Protein 6ORC (pdb70)

Radius of gyration: 19.04 Å; Cα contacts (8 Å, |Δi|>4): 465; chains: 2; bounding box: 44×42×53 Å

Sequence (259 aa):
LRDLDLKSNADSGDVSAQFELSRRYLNGDGLEQNDDEAIRWLRAAEGGLPRAQAGLGWYAAGRGVNKDETLSFSWYERAAVAGFPVAQYLGRYYEKGIGVAKDRVLAKEWYEKAAAQGNEKAKKRLQDWDVLRDLDLKSNADSGDVSAQFELSRRYLNGDGLEQNDDEAIRWLRAAEGGLPRAQAGLGWYAAGRGVNKDETLSFSWYERAAVAGFPVAQYLGRYYEKGIGVAKDRVLAKEWYEKAAAQGNEKAKKRLQD

Solvent-accessible surface area: 14167 Å² total

Secondary structure (DSSP, 8-state):
-TT--HHHHHHHT-HHHHHHHHHHHHHTSSS---HHHHHHHH--TTTT-HHHHHHHH---S-SSS---HHHHHHHHHHHHHHT-HHHH--HHHHHHTSSS---SHHHHHHHHHHHHTT-HHHHHHHH--/-HHHH--HHHHHHHT-HHHHHHHHHHHHH-SSS---HHHHHHHH--TTTT-HHHHHHHH---S-SSS---HHHHHHHHHHHHHHT-HHHH--HHHHHHTSSS---HHHHHHHHHHHHHTT-HHHHHHH--

B-factor: mean 58.36, std 26.8, range [10.45, 145.86]

Foldseek 3Di:
DVVVCLVVCLVVLNLVSLQVVLVCCCVVPVHRNDNVSSVVSLVSLVSQNLVSLQVVLVCCVCPPHGNDQQSSLVSLVSSLVVQPLVSLCNLVCQCVVGNHRHDDVVSLVSLVSSVVVPDPVSVVVNVVD/DLVVVVVLVVCLVVQPLVSLQVVLVCLCVVPSHDNDNVSNVVSLVSLVSQDLVSLQVVLVCCVQPPHGNDQQSSLVSLVSSVVVQDLVSLCNLVCLPVVGNHGHDNPVSLVSLVSSVVVPDPVSVVVVVD

Organism: NCBI:txid556269

Structure (mmCIF, N/CA/C/O backbone):
data_6ORC
#
_entry.id   6ORC
#
_cell.length_a   73.301
_cell.length_b   75.479
_cell.length_c   78.344
_cell.angle_alpha   90.000
_cell.angle_beta   90.000
_cell.angle_gamma   90.000
#
_symmetry.space_group_name_H-M   'P 21 21 21'
#
loop_
_entity.id
_entity.type
_entity.pdbx_description
1 po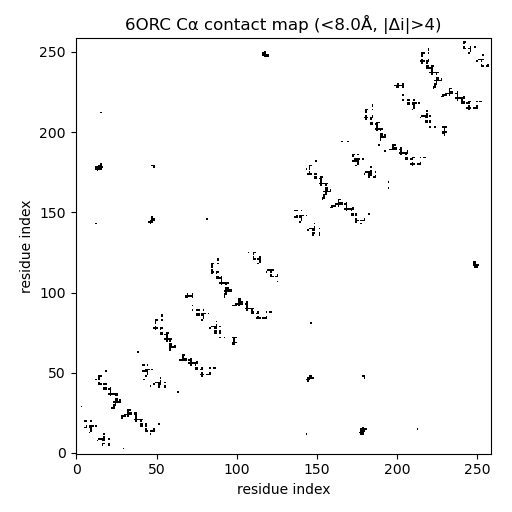lymer 'Sel1 repeat protein'
2 water water
#
loop_
_atom_site.group_PDB
_atom_site.id
_atom_site.type_symbol
_atom_site.label_atom_id
_ato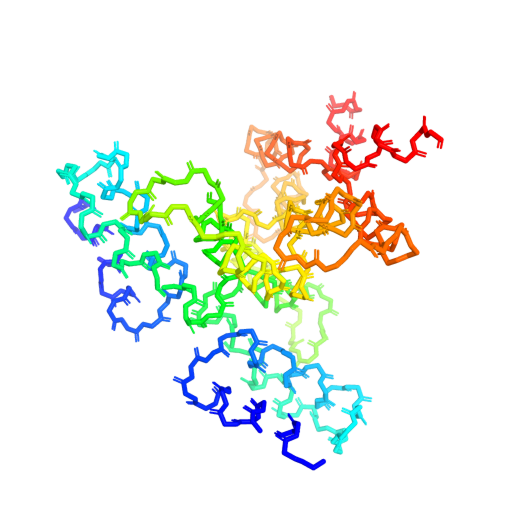m_site.label_alt_id
_atom_site.label_comp_id
_atom_site.label_asym_id
_atom_site.label_entity_id
_atom_site.label_seq_id
_atom_site.pdbx_PDB_ins_code
_atom_site.Cartn_x
_atom_site.Cartn_y
_atom_site.Cartn_z
_atom_site.occupancy
_atom_site.B_iso_or_equiv
_atom_site.auth_seq_id
_atom_site.auth_comp_id
_atom_site.auth_asym_id
_atom_site.auth_atom_id
_atom_site.pdbx_PDB_model_num
ATOM 1 N N . LEU A 1 3 ? 19.147 28.428 83.031 1.00 62.62 3 LEU A N 1
ATOM 2 C CA . LEU A 1 3 ? 19.769 27.221 83.562 1.00 75.36 3 LEU A CA 1
ATOM 3 C C . LEU A 1 3 ? 19.212 25.972 82.882 1.00 78.72 3 LEU A C 1
ATOM 4 O O . LEU A 1 3 ? 19.240 25.861 81.657 1.00 59.55 3 LEU A O 1
ATOM 9 N N . ARG A 1 4 ? 18.706 25.034 83.684 1.00 92.14 4 ARG A N 1
ATOM 10 C CA . ARG A 1 4 ? 18.137 23.795 83.166 1.00 76.36 4 ARG A CA 1
ATOM 11 C C . ARG A 1 4 ? 16.807 24.000 82.453 1.00 80.17 4 ARG A C 1
ATOM 12 O O . ARG A 1 4 ? 16.254 23.025 81.931 1.00 77.72 4 ARG A O 1
ATOM 14 N N . ASP A 1 5 ? 16.278 25.226 82.425 1.00 83.45 5 ASP A N 1
ATOM 15 C CA . ASP A 1 5 ? 15.052 25.489 81.677 1.00 78.36 5 ASP A CA 1
ATOM 16 C C . ASP A 1 5 ? 15.256 25.229 80.190 1.00 70.48 5 ASP A C 1
ATOM 17 O O . ASP A 1 5 ? 14.420 24.596 79.536 1.00 59.38 5 ASP A O 1
ATOM 22 N N . LEU A 1 6 ? 16.371 25.713 79.639 1.00 68.27 6 LEU A N 1
ATOM 23 C CA . LEU A 1 6 ? 16.681 25.467 78.236 1.00 42.26 6 LEU A CA 1
ATOM 24 C C . LEU A 1 6 ? 17.265 24.079 78.014 1.00 44.14 6 LEU A C 1
ATOM 25 O O . LEU A 1 6 ? 17.154 23.534 76.910 1.00 46.18 6 LEU A O 1
ATOM 38 N N . ASP A 1 8 ? 16.349 21.254 79.700 1.00 80.37 8 ASP A N 1
ATOM 39 C CA . ASP A 1 8 ? 15.223 20.326 79.663 1.00 74.52 8 ASP A CA 1
ATOM 40 C C . ASP A 1 8 ? 14.416 20.490 78.382 1.00 55.36 8 ASP A C 1
ATOM 41 O O . ASP A 1 8 ? 13.909 19.506 77.831 1.00 63.08 8 ASP A O 1
ATOM 46 N N . LEU A 1 9 ? 14.285 21.725 77.893 1.00 42.50 9 LEU A N 1
ATOM 47 C CA . LEU A 1 9 ? 13.590 21.952 76.630 1.00 35.46 9 LEU A CA 1
ATOM 48 C C . LEU A 1 9 ? 14.332 21.295 75.474 1.00 49.54 9 LEU A C 1
ATOM 49 O O . LEU A 1 9 ? 13.726 20.628 74.627 1.00 55.14 9 LEU A O 1
ATOM 54 N N . LYS A 1 10 ? 15.655 21.475 75.423 1.00 40.00 10 LYS A N 1
ATOM 55 C CA . LYS A 1 10 ? 16.449 20.848 74.373 1.00 22.09 10 LYS A CA 1
ATOM 56 C C . LYS A 1 10 ? 16.469 19.332 74.522 1.00 23.43 10 LYS A C 1
ATOM 57 O O . LYS A 1 10 ? 16.478 18.612 73.516 1.00 20.94 10 LYS A O 1
ATOM 63 N N . SER A 1 11 ? 16.465 18.830 75.760 1.00 33.05 11 SER A N 1
ATOM 64 C CA . SER A 1 11 ? 16.458 17.387 75.973 1.00 27.98 11 SER A CA 1
ATOM 65 C C . SER A 1 11 ? 15.114 16.776 75.599 1.00 36.94 11 SER A C 1
ATOM 66 O O . SER A 1 11 ? 15.059 15.663 75.063 1.00 47.89 11 SER A O 1
ATOM 69 N N . ASN A 1 12 ? 14.017 17.485 75.878 1.00 31.13 12 ASN A N 1
ATOM 70 C CA . ASN A 1 12 ? 12.700 16.975 75.512 1.00 23.88 12 ASN A CA 1
ATOM 71 C C . ASN A 1 12 ? 12.507 16.977 74.001 1.00 24.75 12 ASN A C 1
ATOM 72 O O . ASN A 1 12 ? 11.888 16.060 73.449 1.00 20.96 12 ASN A O 1
ATOM 77 N N . ALA A 1 13 ? 13.033 17.995 73.316 1.00 22.99 13 ALA A N 1
ATOM 78 C CA . ALA A 1 13 ? 12.917 18.044 71.863 1.00 22.99 13 ALA A CA 1
ATOM 79 C C . ALA A 1 13 ? 13.672 16.893 71.211 1.00 36.80 13 ALA A C 1
ATOM 80 O O . ALA A 1 13 ? 13.224 16.339 70.200 1.00 27.16 1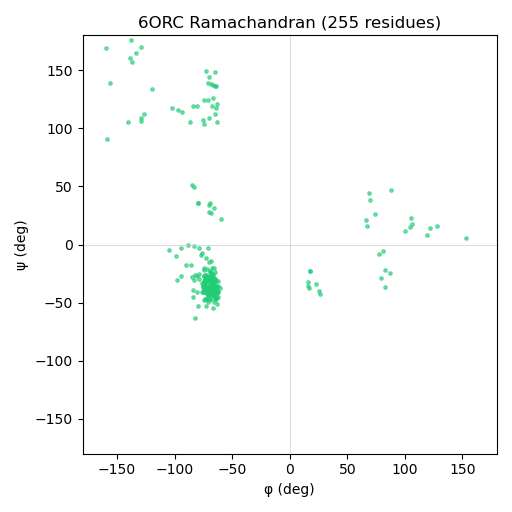3 ALA A O 1
ATOM 82 N N . ASP A 1 14 ? 14.821 16.515 71.779 1.00 36.78 14 ASP A N 1
ATOM 83 C CA . ASP A 1 14 ? 15.579 15.392 71.239 1.00 24.38 14 ASP A CA 1
ATOM 84 C C . ASP A 1 14 ? 14.873 14.065 71.482 1.00 30.73 14 ASP A C 1
ATOM 85 O O . ASP A 1 14 ? 15.006 13.137 70.676 1.00 32.37 14 ASP A O 1
ATOM 90 N N . SER A 1 15 ? 14.121 13.953 72.580 1.00 21.99 15 SER A N 1
ATOM 91 C CA . SER A 1 15 ? 13.426 12.708 72.882 1.00 29.92 15 SER A CA 1
ATOM 92 C C . SER A 1 15 ? 12.206 12.492 71.996 1.00 32.25 15 SER A C 1
ATOM 93 O O . SER A 1 15 ? 11.746 11.353 71.867 1.00 38.44 15 SER A O 1
ATOM 96 N N . GLY A 1 16 ? 11.674 13.550 71.386 1.00 21.06 16 GLY A N 1
ATOM 97 C CA . GLY A 1 16 ? 10.545 13.406 70.488 1.00 32.11 16 GLY A CA 1
ATOM 98 C C . GLY A 1 16 ? 9.326 14.216 70.882 1.00 39.49 16 GLY A C 1
ATOM 99 O O . GLY A 1 16 ? 8.227 13.981 70.371 1.00 39.40 16 GLY A O 1
ATOM 100 N N . ASP A 1 17 ? 9.505 15.171 71.792 1.00 36.62 17 ASP A N 1
ATOM 101 C CA . ASP A 1 17 ? 8.416 16.044 72.219 1.00 19.36 17 ASP A CA 1
ATOM 102 C C . ASP A 1 17 ? 8.162 17.071 71.121 1.00 21.19 17 ASP A C 1
ATOM 103 O O . ASP A 1 17 ? 8.960 17.994 70.930 1.00 34.92 17 ASP A O 1
ATOM 108 N N . VAL A 1 18 ? 7.048 16.916 70.402 1.00 24.15 18 VAL A N 1
ATOM 109 C CA . VAL A 1 18 ? 6.756 17.819 69.292 1.00 28.05 18 VAL A CA 1
ATOM 110 C C . VAL A 1 18 ? 6.468 19.229 69.792 1.00 27.93 18 VAL A C 1
ATOM 111 O O . VAL A 1 18 ? 6.707 20.209 69.075 1.00 26.45 18 VAL A O 1
ATOM 115 N N . SER A 1 19 ? 5.956 19.365 71.018 1.00 20.79 19 SER A N 1
ATOM 116 C CA . SER A 1 19 ? 5.747 20.696 71.579 1.00 14.27 19 SER A CA 1
ATOM 117 C C . SER A 1 19 ? 7.074 21.358 71.925 1.00 22.29 19 SER A C 1
ATOM 118 O O . SER A 1 19 ? 7.241 22.568 71.731 1.00 22.30 19 SER A O 1
ATOM 121 N N . ALA A 1 20 ? 8.031 20.580 72.437 1.00 29.71 20 ALA A N 1
ATOM 122 C CA . ALA A 1 20 ? 9.351 21.128 72.728 1.00 19.23 20 ALA A CA 1
ATOM 123 C C . ALA A 1 20 ? 10.095 21.479 71.447 1.00 22.64 20 ALA A C 1
ATOM 124 O O . ALA A 1 20 ? 10.829 22.473 71.402 1.00 21.93 20 ALA A O 1
ATOM 126 N N . GLN A 1 21 ? 9.918 20.676 70.394 1.00 26.14 21 GLN A N 1
ATOM 127 C CA . GLN A 1 21 ? 10.564 20.972 69.119 1.00 16.08 21 GLN A CA 1
ATOM 128 C C . GLN A 1 21 ? 10.038 22.272 68.523 1.00 15.60 21 GLN A C 1
ATOM 129 O O . GLN A 1 21 ? 10.804 23.054 67.948 1.00 26.38 21 GLN A O 1
ATOM 135 N N . PHE A 1 22 ? 8.733 22.520 68.652 1.00 25.98 22 PHE A N 1
ATOM 136 C CA . PHE A 1 22 ? 8.161 23.752 68.119 1.00 27.39 22 PHE A CA 1
ATOM 137 C C . PHE A 1 22 ? 8.595 24.961 68.938 1.00 26.57 22 PHE A C 1
ATOM 138 O O . PHE A 1 22 ? 8.956 26.002 68.375 1.00 32.83 22 PHE A O 1
ATOM 146 N N . GLU A 1 23 ? 8.561 24.845 70.268 1.00 26.73 23 GLU A N 1
ATOM 147 C CA . GLU A 1 23 ? 9.027 25.936 71.117 1.00 25.84 23 GLU A CA 1
ATOM 148 C C . GLU A 1 23 ? 10.505 26.216 70.885 1.00 38.77 23 GLU A C 1
ATOM 149 O O . GLU A 1 23 ? 10.927 27.378 70.842 1.00 49.72 23 GLU A O 1
ATOM 155 N N . LEU A 1 24 ? 11.309 25.161 70.730 1.00 37.76 24 LEU A N 1
ATOM 156 C CA . LEU A 1 24 ? 12.721 25.350 70.418 1.00 24.71 24 LEU A CA 1
ATOM 157 C C . LEU A 1 24 ? 12.907 25.963 69.037 1.00 22.31 24 LEU A C 1
ATOM 158 O O . LEU A 1 24 ? 13.859 26.720 68.818 1.00 26.33 24 LEU A O 1
ATOM 163 N N . SER A 1 25 ? 12.009 25.654 68.097 1.00 31.05 25 SER A N 1
ATOM 164 C CA . SER A 1 25 ? 12.070 26.279 66.780 1.00 31.34 25 SER A CA 1
ATOM 165 C C . SER A 1 25 ? 11.792 27.774 66.867 1.00 41.75 25 SER A C 1
ATOM 166 O O . SER A 1 25 ? 12.418 28.571 66.158 1.00 40.55 25 SER A O 1
ATOM 169 N N . ARG A 1 26 ? 10.855 28.173 67.731 1.00 42.33 26 ARG A N 1
ATOM 170 C CA . ARG A 1 26 ? 10.540 29.589 67.882 1.00 35.04 26 ARG A CA 1
ATOM 171 C C . ARG A 1 26 ? 11.698 30.349 68.517 1.00 45.57 26 ARG A C 1
ATOM 172 O O . ARG A 1 26 ? 11.961 31.503 68.160 1.00 51.06 26 ARG A O 1
ATOM 180 N N . ARG A 1 27 ? 12.402 29.717 69.459 1.00 36.52 27 ARG A N 1
ATOM 181 C CA . ARG A 1 27 ? 13.519 30.387 70.117 1.00 21.46 27 ARG A CA 1
ATOM 182 C C . ARG A 1 27 ? 14.681 30.604 69.156 1.00 37.52 27 ARG A C 1
ATOM 183 O O . ARG A 1 27 ? 15.337 31.652 69.196 1.00 57.44 27 ARG A O 1
ATOM 191 N N . TYR A 1 28 ? 14.955 29.627 68.288 1.00 37.72 28 TYR A N 1
ATOM 192 C CA . TYR A 1 28 ? 15.994 29.812 67.280 1.00 36.12 28 TYR A CA 1
ATOM 193 C C . TYR A 1 28 ? 15.616 30.897 66.281 1.00 45.74 28 TYR A C 1
ATOM 194 O O . TYR A 1 28 ? 16.489 31.629 65.801 1.00 54.88 28 TYR A O 1
ATOM 203 N N . LEU A 1 29 ? 14.326 31.024 65.964 1.00 43.14 29 LEU A N 1
ATOM 204 C CA . LEU A 1 29 ? 13.896 31.981 64.951 1.00 47.50 29 LEU A CA 1
ATOM 205 C C . LEU A 1 29 ? 13.910 33.410 65.482 1.00 63.52 29 LEU A C 1
ATOM 206 O O . LEU A 1 29 ? 14.314 34.335 64.768 1.00 71.34 29 LEU A O 1
ATOM 211 N N . ASN A 1 30 ? 13.477 33.610 66.724 1.00 56.66 30 ASN A N 1
ATOM 212 C CA . ASN A 1 30 ? 13.391 34.940 67.312 1.00 52.10 30 ASN A CA 1
ATOM 213 C C . ASN A 1 30 ? 14.621 35.312 68.129 1.00 50.71 30 ASN A C 1
ATOM 214 O O . ASN A 1 30 ? 14.695 36.441 68.626 1.00 60.62 30 ASN A O 1
ATOM 219 N N . GLY A 1 31 ? 15.582 34.404 68.278 1.00 49.95 31 GLY A N 1
ATOM 220 C CA . GLY A 1 31 ? 16.733 34.684 69.111 1.00 50.92 31 GLY A CA 1
ATOM 221 C C . GLY A 1 31 ? 16.420 34.827 70.582 1.00 49.99 31 GLY A C 1
ATOM 222 O O . GLY A 1 31 ? 17.205 35.431 71.318 1.00 51.89 31 GLY A O 1
ATOM 223 N N . ASP A 1 32 ? 15.291 34.284 71.034 1.00 61.77 32 ASP A N 1
ATOM 224 C CA . ASP A 1 32 ? 14.866 34.393 72.425 1.00 74.23 32 ASP A CA 1
ATOM 225 C C . ASP A 1 32 ? 15.498 33.257 73.220 1.00 62.96 32 ASP A C 1
ATOM 226 O O . ASP A 1 32 ? 15.070 32.103 73.116 1.00 69.24 32 ASP A O 1
ATOM 231 N N . GLY A 1 33 ? 16.514 33.583 74.015 1.00 43.89 33 GLY A N 1
ATOM 232 C CA . GLY A 1 33 ? 17.224 32.607 74.806 1.00 32.43 33 GLY A CA 1
ATOM 233 C C . GLY A 1 33 ? 18.374 31.926 74.096 1.00 41.93 33 GLY A C 1
ATOM 234 O O . GLY A 1 33 ? 19.300 31.451 74.762 1.00 44.67 33 GLY A O 1
ATOM 235 N N . LEU A 1 34 ? 18.342 31.863 72.768 1.00 45.66 34 LEU A N 1
ATOM 236 C CA . LEU A 1 34 ? 19.404 31.265 71.975 1.00 45.05 34 LEU A CA 1
ATOM 237 C C . LEU A 1 34 ? 19.824 32.244 70.887 1.00 59.54 34 LEU A C 1
ATOM 238 O O . LEU A 1 34 ? 19.172 33.265 70.654 1.00 78.09 34 LEU A O 1
ATOM 243 N N . GLU A 1 35 ? 20.928 31.926 70.220 1.00 45.27 35 GLU A N 1
ATOM 244 C CA . GLU A 1 35 ? 21.378 32.746 69.105 1.00 47.75 35 GLU A CA 1
ATOM 245 C C . GLU A 1 35 ? 20.441 32.569 67.917 1.00 53.18 35 GLU A C 1
ATOM 246 O O . GLU A 1 35 ? 19.987 31.460 67.625 1.00 71.72 35 GLU A O 1
ATOM 252 N N . GLN A 1 36 ? 20.146 33.676 67.236 1.00 43.59 36 GLN A N 1
ATOM 253 C CA . GLN A 1 36 ? 19.233 33.650 66.100 1.00 48.45 36 GLN A CA 1
ATOM 254 C C . GLN A 1 36 ? 19.802 32.787 64.981 1.00 53.58 36 GLN A C 1
ATOM 255 O O . GLN A 1 36 ? 20.736 33.197 64.284 1.00 60.54 36 GLN A O 1
ATOM 261 N N . ASN A 1 37 ? 19.243 31.591 64.804 1.00 39.75 37 ASN A N 1
ATOM 262 C CA . ASN A 1 37 ? 19.705 30.639 63.798 1.00 35.50 37 ASN A CA 1
ATOM 263 C C . ASN A 1 37 ? 18.509 30.223 62.953 1.00 47.71 37 ASN A C 1
ATOM 264 O O . ASN A 1 37 ? 17.598 29.552 63.449 1.00 53.81 37 ASN A O 1
ATOM 269 N N . ASP A 1 38 ? 18.512 30.619 61.679 1.00 61.22 38 ASP A N 1
ATOM 270 C CA . ASP A 1 38 ? 17.402 30.285 60.793 1.00 61.71 38 ASP A CA 1
ATOM 271 C C . ASP A 1 38 ? 17.445 28.824 60.361 1.00 47.85 38 ASP A C 1
ATOM 272 O O . ASP A 1 38 ? 16.396 28.184 60.228 1.00 48.45 38 ASP A O 1
ATOM 277 N N . ASP A 1 39 ? 18.645 28.283 60.136 1.00 45.49 39 ASP A N 1
ATOM 278 C CA . ASP A 1 39 ? 18.761 26.892 59.710 1.00 57.81 39 ASP A CA 1
ATOM 279 C C . ASP A 1 39 ? 18.269 25.940 60.793 1.00 60.36 39 ASP A C 1
ATOM 280 O O . ASP A 1 39 ? 17.680 24.895 60.493 1.00 63.50 39 ASP A O 1
ATOM 285 N N . GLU A 1 40 ? 18.502 26.284 62.061 1.00 57.23 40 GLU A N 1
ATOM 286 C CA . GLU A 1 40 ? 18.031 25.447 63.157 1.00 43.10 40 GLU A CA 1
ATOM 287 C C . GLU A 1 40 ? 16.549 25.652 63.439 1.00 41.59 40 GLU A C 1
ATOM 288 O O . GLU A 1 40 ? 15.875 24.720 63.891 1.00 42.54 40 GLU A O 1
ATOM 294 N N . ALA A 1 41 ? 16.025 26.852 63.179 1.00 34.96 41 ALA A N 1
ATOM 295 C CA . ALA A 1 41 ? 14.606 27.102 63.412 1.00 24.56 41 ALA A CA 1
ATOM 296 C C . ALA A 1 41 ? 13.738 26.292 62.458 1.00 23.39 41 ALA A C 1
ATOM 297 O O . ALA A 1 41 ? 12.731 25.706 62.872 1.00 35.19 41 ALA A O 1
ATOM 299 N N . ILE A 1 42 ? 14.112 26.243 61.178 1.00 31.31 42 ILE A N 1
ATOM 300 C CA . ILE A 1 42 ? 13.334 25.474 60.214 1.00 36.16 42 ILE A CA 1
ATOM 301 C C . ILE A 1 42 ? 13.536 23.979 60.431 1.00 27.52 42 ILE A C 1
ATOM 302 O O . ILE A 1 42 ? 12.637 23.177 60.151 1.00 28.84 42 ILE A O 1
ATOM 307 N N . ARG A 1 43 ? 14.703 23.579 60.944 1.00 29.56 43 ARG A N 1
ATOM 308 C CA . ARG A 1 43 ? 14.960 22.163 61.188 1.00 25.27 43 ARG A CA 1
ATOM 309 C C . ARG A 1 43 ? 14.028 21.606 62.257 1.00 33.87 43 ARG A C 1
ATOM 310 O O . ARG A 1 43 ? 13.470 20.514 62.098 1.00 30.85 43 ARG A O 1
ATOM 318 N N . TRP A 1 44 ? 13.844 22.344 63.355 1.00 35.80 44 TRP A N 1
ATOM 319 C CA . TRP A 1 44 ? 12.940 21.884 64.403 1.00 26.75 44 TRP A CA 1
ATOM 320 C C . TRP A 1 44 ? 11.480 22.017 63.987 1.00 34.47 44 TRP A C 1
ATOM 321 O O . TRP A 1 44 ? 10.639 21.228 64.430 1.00 34.51 44 TRP A O 1
ATOM 332 N N . LEU A 1 45 ? 11.160 23.002 63.144 1.00 27.64 45 LEU A N 1
ATOM 333 C CA . LEU A 1 45 ? 9.793 23.125 62.649 1.00 18.70 45 LEU A CA 1
ATOM 334 C C . LEU A 1 45 ? 9.440 21.968 61.722 1.00 36.97 45 LEU A C 1
ATOM 335 O O . LEU A 1 45 ? 8.317 21.452 61.765 1.00 51.17 45 LEU A O 1
ATOM 340 N N . ARG A 1 46 ? 10.386 21.551 60.876 1.00 22.05 46 ARG A N 1
ATOM 341 C CA . ARG A 1 46 ? 10.185 20.357 60.060 1.00 19.65 46 ARG A CA 1
ATOM 342 C C . ARG A 1 46 ? 9.948 19.134 60.937 1.00 45.25 46 ARG A C 1
ATOM 343 O O . ARG A 1 46 ? 9.046 18.330 60.676 1.00 40.15 46 ARG A O 1
ATOM 359 N N . ALA A 1 48 ? 8.911 18.977 64.036 1.00 34.87 48 ALA A N 1
ATOM 360 C CA . ALA A 1 48 ? 7.663 19.060 64.785 1.00 22.85 48 ALA A CA 1
ATOM 361 C C . ALA A 1 48 ? 6.453 18.884 63.875 1.00 26.03 48 ALA A C 1
ATOM 362 O O . ALA A 1 48 ? 5.462 18.262 64.271 1.00 29.88 48 ALA A O 1
ATOM 364 N N . ALA A 1 49 ? 6.516 19.425 62.656 1.00 21.82 49 ALA A N 1
ATOM 365 C CA . ALA A 1 49 ? 5.415 19.257 61.712 1.00 28.83 49 ALA A CA 1
ATOM 366 C C . ALA A 1 49 ? 5.286 17.802 61.280 1.00 31.39 49 ALA A C 1
ATOM 367 O O . ALA A 1 49 ? 4.211 17.202 61.397 1.00 32.93 49 ALA A O 1
ATOM 369 N N . GLU A 1 50 ? 6.376 17.216 60.779 1.00 30.24 50 GLU A N 1
ATOM 370 C CA . GLU A 1 50 ? 6.367 15.799 60.440 1.00 25.88 50 GLU A CA 1
ATOM 371 C C . GLU A 1 50 ? 6.205 14.919 61.671 1.00 28.66 50 GLU A C 1
ATOM 372 O O . GLU A 1 50 ? 5.806 13.756 61.540 1.00 33.97 50 GLU A O 1
ATOM 378 N N . GLY A 1 51 ? 6.501 15.447 62.862 1.00 28.49 51 GLY A N 1
ATOM 379 C CA . GLY A 1 51 ? 6.256 14.711 64.088 1.00 31.66 51 GLY A CA 1
ATOM 380 C C . GLY A 1 51 ? 4.791 14.582 64.443 1.00 32.79 51 GLY A C 1
ATOM 381 O O . GLY A 1 51 ? 4.428 13.686 65.212 1.00 29.25 51 GLY A O 1
ATOM 382 N N . GLY A 1 52 ? 3.943 15.460 63.909 1.00 31.97 52 GLY A N 1
ATOM 383 C CA . GLY A 1 52 ? 2.512 15.338 64.104 1.00 19.90 52 GLY A CA 1
ATOM 384 C C . GLY A 1 52 ? 1.856 16.507 64.809 1.00 27.71 52 GLY A C 1
ATOM 385 O O . GLY A 1 52 ? 0.672 16.439 65.152 1.00 38.42 52 GLY A O 1
ATOM 386 N N . LEU A 1 53 ? 2.601 17.582 65.031 1.00 23.89 53 LEU A N 1
ATOM 387 C CA . LEU A 1 53 ? 2.045 18.745 65.712 1.00 19.97 53 LEU A CA 1
ATOM 388 C C . LEU A 1 53 ? 1.247 19.588 64.726 1.00 42.35 53 LEU A C 1
ATOM 389 O O . LEU A 1 53 ? 1.814 20.068 63.737 1.00 32.49 53 LEU A O 1
ATOM 394 N N . PRO A 1 54 ? -0.055 19.792 64.948 1.00 48.86 54 PRO A N 1
ATOM 395 C CA . PRO A 1 54 ? -0.840 20.588 63.988 1.00 28.48 54 PRO A CA 1
ATOM 396 C C . PRO A 1 54 ? -0.400 22.038 63.905 1.00 30.35 54 PRO A C 1
ATOM 397 O O . PRO A 1 54 ? -0.383 22.612 62.809 1.00 47.60 54 PRO A O 1
ATOM 401 N N . ARG A 1 55 ? -0.045 22.653 65.037 1.00 29.02 55 ARG A N 1
ATOM 402 C CA . ARG A 1 55 ? 0.398 24.043 65.012 1.00 26.88 55 ARG A CA 1
ATOM 403 C C . ARG A 1 55 ? 1.694 24.201 64.230 1.00 21.69 55 ARG A C 1
ATOM 404 O O . ARG A 1 55 ? 1.918 25.241 63.601 1.00 26.20 55 ARG A O 1
ATOM 412 N N . ALA A 1 56 ? 2.555 23.181 64.250 1.00 36.38 56 ALA A N 1
ATOM 413 C CA . ALA A 1 56 ? 3.768 23.217 63.443 1.00 28.88 56 ALA A CA 1
ATOM 414 C C . ALA A 1 56 ? 3.476 22.965 61.971 1.00 28.68 56 ALA A C 1
ATOM 415 O O . ALA A 1 56 ? 4.142 23.542 61.104 1.00 29.81 56 ALA A O 1
ATOM 417 N N . GLN A 1 57 ? 2.493 22.113 61.669 1.00 34.57 57 GLN A N 1
ATOM 418 C CA . GLN A 1 57 ? 2.124 21.873 60.278 1.00 32.30 57 GLN A CA 1
ATOM 419 C C . GLN A 1 57 ? 1.477 23.106 59.660 1.00 43.59 57 GLN A C 1
ATOM 420 O O . GLN A 1 57 ? 1.674 23.388 58.472 1.00 37.09 57 GLN A O 1
ATOM 426 N N . ALA A 1 58 ? 0.702 23.853 60.451 1.00 44.96 58 ALA A N 1
ATOM 427 C CA . ALA A 1 58 ? 0.081 25.070 59.939 1.00 24.30 58 ALA A CA 1
ATOM 428 C C . ALA A 1 58 ? 1.117 26.162 59.709 1.00 34.47 58 ALA A C 1
ATOM 429 O O . ALA A 1 58 ? 1.062 26.875 58.701 1.00 61.73 58 ALA A O 1
ATOM 431 N N . GLY A 1 59 ? 2.068 26.310 60.634 1.00 29.82 59 GLY A N 1
ATOM 432 C CA . GLY A 1 59 ? 3.117 27.299 60.447 1.00 37.66 59 GLY A CA 1
ATOM 433 C C . GLY A 1 59 ? 4.031 26.963 59.284 1.00 46.81 59 GLY A C 1
ATOM 434 O O . GLY A 1 59 ? 4.459 27.852 58.543 1.00 55.53 59 GLY A O 1
ATOM 435 N N . LEU A 1 60 ? 4.343 25.677 59.108 1.00 47.57 60 LEU A N 1
ATOM 436 C CA . LEU A 1 60 ? 5.151 25.264 57.967 1.00 37.99 60 LEU A CA 1
ATOM 437 C C . LEU A 1 60 ? 4.401 25.458 56.656 1.00 35.29 60 LEU A C 1
ATOM 438 O O . LEU A 1 60 ? 5.021 25.735 55.623 1.00 36.90 60 LEU A O 1
ATOM 443 N N . GLY A 1 61 ? 3.073 25.322 56.677 1.00 34.78 61 GLY A N 1
ATOM 444 C CA . GLY A 1 61 ? 2.294 25.573 55.479 1.00 36.26 61 GLY A CA 1
ATOM 445 C C . GLY A 1 61 ? 2.215 27.042 55.120 1.00 47.80 61 GLY A C 1
ATOM 446 O O . GLY A 1 61 ? 2.077 27.389 53.944 1.00 56.45 61 GLY A O 1
ATOM 447 N N . TRP A 1 62 ? 2.295 27.923 56.120 1.00 42.18 62 TRP A N 1
ATOM 448 C CA . TRP A 1 62 ? 2.300 29.354 55.839 1.00 50.42 62 TRP A CA 1
ATOM 449 C C . TRP A 1 62 ? 3.591 29.785 55.156 1.00 51.01 62 TRP A C 1
ATOM 450 O O . TRP A 1 62 ? 3.575 30.699 54.324 1.00 61.33 62 TRP A O 1
ATOM 469 N N . TYR A 1 64 ? 5.320 28.133 53.003 1.00 27.80 64 TYR A N 1
ATOM 470 C CA . TYR A 1 64 ? 5.165 27.853 51.582 1.00 44.83 64 TYR A CA 1
ATOM 471 C C . TYR A 1 64 ? 4.179 28.801 50.914 1.00 48.42 64 TYR A C 1
ATOM 472 O O . TYR A 1 64 ? 4.248 28.990 49.695 1.00 62.92 64 TYR A O 1
ATOM 481 N N . ALA A 1 65 ? 3.267 29.401 51.682 1.00 45.14 65 ALA A N 1
ATOM 482 C CA . ALA A 1 65 ? 2.303 30.332 51.107 1.00 59.38 65 ALA A CA 1
ATOM 483 C C . ALA A 1 65 ? 2.879 31.733 50.953 1.00 51.34 65 ALA A C 1
ATOM 484 O O . ALA A 1 65 ? 2.485 32.462 50.035 1.00 41.04 65 ALA A O 1
ATOM 486 N N . ALA A 1 66 ? 3.804 32.126 51.829 1.00 50.79 66 ALA A N 1
ATOM 487 C CA . ALA A 1 66 ? 4.393 33.457 51.785 1.00 56.34 66 ALA A CA 1
ATOM 488 C C . ALA A 1 66 ? 5.809 33.470 51.225 1.00 60.11 66 ALA A C 1
ATOM 489 O O . ALA A 1 66 ? 6.379 34.553 51.056 1.00 63.48 66 ALA A O 1
ATOM 491 N N . GLY A 1 67 ? 6.384 32.310 50.927 1.00 53.51 67 GLY A N 1
ATOM 492 C CA . GLY A 1 67 ? 7.756 32.266 50.455 1.00 43.06 67 GLY A CA 1
ATOM 493 C C . GLY A 1 67 ? 8.769 32.625 51.519 1.00 36.64 67 GLY A C 1
ATOM 494 O O . GLY A 1 67 ? 9.766 33.295 51.220 1.00 43.09 67 GLY A O 1
ATOM 495 N N . ARG A 1 68 ? 8.537 32.198 52.758 1.00 32.01 68 ARG A N 1
ATOM 496 C CA . ARG A 1 68 ? 9.414 32.498 53.883 1.00 36.57 68 ARG A CA 1
ATOM 497 C C . ARG A 1 68 ? 10.262 31.272 54.198 1.00 44.66 68 ARG A C 1
ATOM 498 O O . ARG A 1 68 ? 9.726 30.218 54.556 1.00 60.14 68 ARG A O 1
ATOM 506 N N . GLY A 1 69 ? 11.579 31.409 54.060 1.00 49.73 69 GLY A N 1
ATOM 507 C CA . GLY A 1 69 ? 12.487 30.312 54.336 1.00 47.11 69 GLY A CA 1
ATOM 508 C C . GLY A 1 69 ? 12.562 29.296 53.214 1.00 48.70 69 GLY A C 1
ATOM 509 O O . GLY A 1 69 ? 13.589 28.637 53.029 1.00 48.21 69 GLY A O 1
ATOM 510 N N . VAL A 1 70 ? 11.471 29.158 52.462 1.00 53.29 70 VAL A N 1
ATOM 511 C CA . VAL A 1 70 ? 11.388 28.248 51.329 1.00 51.41 70 VAL A CA 1
ATOM 512 C C . VAL A 1 70 ? 10.756 28.994 50.160 1.00 51.29 70 VAL A C 1
ATOM 513 O O . VAL A 1 70 ? 10.166 30.063 50.320 1.00 60.35 70 VAL A O 1
ATOM 517 N N . ASN A 1 71 ? 10.889 28.411 48.971 1.00 59.23 71 ASN A N 1
ATOM 518 C CA . ASN A 1 71 ? 10.276 28.994 47.786 1.00 62.25 71 ASN A CA 1
ATOM 519 C C . ASN A 1 71 ? 8.760 28.852 47.852 1.00 57.20 71 ASN A C 1
ATOM 520 O O . ASN A 1 71 ? 8.233 27.853 48.348 1.00 62.56 71 ASN A O 1
ATOM 525 N N . LYS A 1 72 ? 8.058 29.867 47.348 1.00 41.36 72 LYS A N 1
ATOM 526 C CA . LYS A 1 72 ? 6.601 29.879 47.387 1.00 36.78 72 LYS A CA 1
ATOM 527 C C . LYS A 1 72 ? 6.024 28.755 46.537 1.00 53.79 72 LYS A C 1
ATOM 528 O O . LYS A 1 72 ? 6.145 28.772 45.308 1.00 69.98 72 LYS A O 1
ATOM 534 N N . AS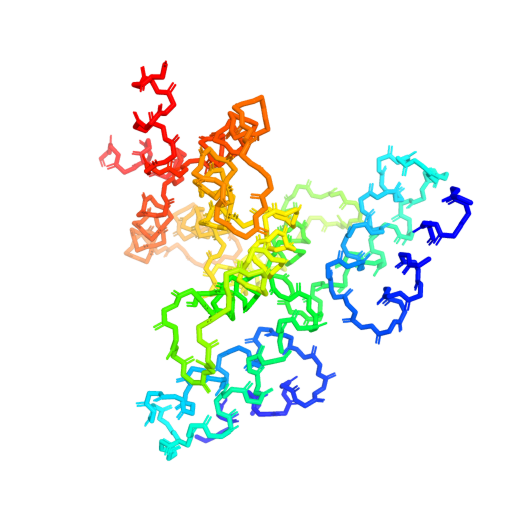P A 1 73 ? 5.400 27.772 47.187 1.00 51.63 73 ASP A N 1
ATOM 535 C CA . ASP A 1 73 ? 4.758 26.651 46.507 1.00 56.31 73 ASP A CA 1
ATOM 536 C C . ASP A 1 73 ? 3.339 26.519 47.044 1.00 53.38 73 ASP A C 1
ATOM 537 O O . ASP A 1 73 ? 3.142 26.111 48.194 1.00 56.63 73 ASP A O 1
ATOM 542 N N . GLU A 1 74 ? 2.354 26.864 46.210 1.00 52.30 74 GLU A N 1
ATOM 543 C CA . GLU A 1 74 ? 0.958 26.776 46.619 1.00 56.26 74 GLU A CA 1
ATOM 544 C C . GLU A 1 74 ? 0.505 25.338 46.833 1.00 56.95 74 GLU A C 1
ATOM 545 O O . GLU A 1 74 ? -0.438 25.109 47.597 1.00 52.21 74 GLU A O 1
ATOM 551 N N . THR A 1 75 ? 1.152 24.369 46.182 1.00 61.89 75 THR A N 1
ATOM 552 C CA . THR A 1 75 ? 0.769 22.972 46.362 1.00 50.62 75 THR A CA 1
ATOM 553 C C . THR A 1 75 ? 1.238 22.445 47.712 1.00 53.23 75 THR A C 1
ATOM 554 O O . THR A 1 75 ? 0.464 21.827 48.452 1.00 44.19 75 THR A O 1
ATOM 558 N N . LEU A 1 76 ? 2.508 22.685 48.053 1.00 59.57 76 LEU A N 1
ATOM 559 C CA . LEU A 1 76 ? 3.021 22.240 49.344 1.00 43.21 76 LEU A CA 1
ATOM 560 C C . LEU A 1 76 ? 2.380 23.000 50.498 1.00 33.11 76 LEU A C 1
ATOM 561 O O . LEU A 1 76 ? 2.259 22.457 51.602 1.00 41.63 76 LEU A O 1
ATOM 566 N N . SER A 1 77 ? 1.965 24.247 50.267 1.00 29.83 77 SER A N 1
ATOM 567 C CA . SER A 1 77 ? 1.259 24.987 51.306 1.00 39.59 77 SER A CA 1
ATOM 568 C C . SER A 1 77 ? -0.122 24.396 51.559 1.00 44.96 77 SER A C 1
ATOM 569 O O . SER A 1 77 ? -0.588 24.359 52.703 1.00 48.16 77 SER A O 1
ATOM 572 N N . PHE A 1 78 ? -0.790 23.929 50.502 1.00 46.35 78 PHE A N 1
ATOM 573 C CA . PHE A 1 78 ? -2.101 23.312 50.670 1.00 52.04 78 PHE A CA 1
ATOM 574 C C . PHE A 1 78 ? -1.995 21.976 51.393 1.00 54.31 78 PHE A C 1
ATOM 575 O O . PHE A 1 78 ? -2.834 21.656 52.243 1.00 46.24 78 PHE A O 1
ATOM 583 N N . SER A 1 79 ? -0.971 21.183 51.070 1.00 56.84 79 SER A N 1
ATOM 584 C CA . SER A 1 79 ? -0.837 19.864 51.680 1.00 46.82 79 SER A CA 1
ATOM 585 C C . SER A 1 79 ? -0.504 19.966 53.163 1.00 40.47 79 SER A C 1
ATOM 586 O O . SER A 1 79 ? -0.990 19.164 53.969 1.00 42.51 79 SER A O 1
ATOM 589 N N . TRP A 1 80 ? 0.319 20.945 53.546 1.00 36.94 80 TRP A N 1
ATOM 590 C CA . TRP A 1 80 ? 0.653 21.108 54.957 1.00 29.49 80 TRP A CA 1
ATOM 591 C C . TRP A 1 80 ? -0.519 21.684 55.742 1.00 38.70 80 TRP A C 1
ATOM 592 O O . TRP A 1 80 ? -0.776 21.267 56.877 1.00 42.69 80 TRP A O 1
ATOM 603 N N . TYR A 1 81 ? -1.239 22.646 55.158 1.00 36.70 81 TYR A N 1
ATOM 604 C CA . TYR A 1 81 ? -2.447 23.146 55.806 1.00 34.31 81 TYR A CA 1
ATOM 605 C C . TYR A 1 81 ? -3.526 22.075 55.879 1.00 50.26 81 TYR A C 1
ATOM 606 O O . TYR A 1 81 ? -4.334 22.075 56.814 1.00 59.42 81 TYR A O 1
ATOM 615 N N . GLU A 1 82 ? -3.553 21.157 54.909 1.00 52.81 82 GLU A N 1
ATOM 616 C CA . GLU A 1 82 ? -4.545 20.087 54.926 1.00 50.13 82 GLU A CA 1
ATOM 617 C C . GLU A 1 82 ? -4.318 19.140 56.097 1.00 63.49 82 GLU A C 1
ATOM 618 O O . GLU A 1 82 ? -5.273 18.739 56.772 1.00 66.52 82 GLU A O 1
ATOM 624 N N . ARG A 1 83 ? -3.059 18.771 56.351 1.00 58.63 83 ARG A N 1
ATOM 625 C CA . ARG A 1 83 ? -2.763 17.865 57.456 1.00 40.44 83 ARG A CA 1
ATOM 626 C C . ARG A 1 83 ? -3.148 18.482 58.794 1.00 33.38 83 ARG A C 1
ATOM 627 O O . ARG A 1 83 ? -3.707 17.801 59.662 1.00 44.37 83 ARG A O 1
ATOM 635 N N . ALA A 1 84 ? -2.862 19.773 58.978 1.00 27.20 84 ALA A N 1
ATOM 636 C CA . ALA A 1 84 ? -3.236 20.435 60.222 1.00 38.43 84 ALA A CA 1
ATOM 637 C C . ALA A 1 84 ? -4.740 20.663 60.306 1.00 47.50 84 ALA A C 1
ATOM 638 O O . ALA A 1 84 ? -5.293 20.733 61.410 1.00 49.82 84 ALA A O 1
ATOM 640 N N . ALA A 1 85 ? -5.417 20.775 59.162 1.00 55.65 85 ALA A N 1
ATOM 641 C CA . ALA A 1 85 ? -6.867 20.944 59.172 1.00 51.04 85 ALA A CA 1
ATOM 642 C C . ALA A 1 85 ? -7.579 19.635 59.489 1.00 43.12 85 ALA A C 1
ATOM 643 O O . ALA A 1 85 ? -8.568 19.628 60.230 1.00 46.34 85 ALA A O 1
ATOM 645 N N . VAL A 1 86 ? -7.095 18.521 58.933 1.00 39.34 86 VAL A N 1
ATOM 646 C CA . VAL A 1 86 ? -7.665 17.217 59.261 1.00 34.45 86 VAL A CA 1
ATOM 647 C C . VAL A 1 86 ? -7.475 16.913 60.741 1.00 49.74 86 VAL A C 1
ATOM 648 O O . VAL A 1 86 ? -8.346 16.314 61.386 1.00 57.77 86 VAL A O 1
ATOM 652 N N . ALA A 1 87 ? -6.341 17.335 61.308 1.00 49.83 87 ALA A N 1
ATOM 653 C CA . ALA A 1 87 ? -6.093 17.107 62.728 1.00 44.49 87 ALA A CA 1
ATOM 654 C C . AL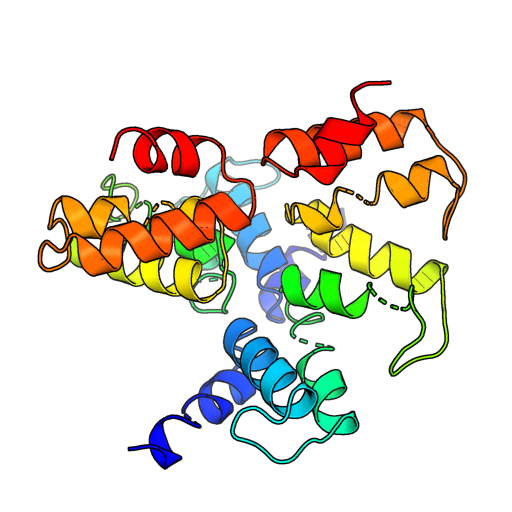A A 1 87 ? -7.091 17.865 63.594 1.00 45.88 87 ALA A C 1
ATOM 655 O O . ALA A 1 87 ? -7.548 17.351 64.622 1.00 57.56 87 ALA A O 1
ATOM 657 N N . GLY A 1 88 ? -7.441 19.087 63.199 1.00 59.81 88 GLY A N 1
ATOM 658 C CA . GLY A 1 88 ? -8.426 19.857 63.932 1.00 56.83 88 GLY A CA 1
ATOM 659 C C . GLY A 1 88 ? -7.967 21.249 64.311 1.00 69.35 88 GLY A C 1
ATOM 660 O O . GLY A 1 88 ? -8.576 21.895 65.169 1.00 80.19 88 GLY A O 1
ATOM 661 N N . PHE A 1 89 ? -6.900 21.724 63.684 1.00 73.17 89 PHE A N 1
ATOM 662 C CA . PHE A 1 89 ? -6.405 23.068 63.960 1.00 62.90 89 PHE A CA 1
ATOM 663 C C . PHE A 1 89 ? -7.371 24.090 63.376 1.00 56.79 89 PHE A C 1
ATOM 664 O O . PHE A 1 89 ? -7.658 24.038 62.172 1.00 66.65 89 PHE A O 1
ATOM 672 N N . PRO A 1 90 ? -7.898 25.024 64.174 1.00 58.69 90 PRO A N 1
ATOM 673 C CA . PRO A 1 90 ? -8.932 25.927 63.641 1.00 68.56 90 PRO A CA 1
ATOM 674 C C . PRO A 1 90 ? -8.411 26.896 62.595 1.00 68.67 90 PRO A C 1
ATOM 675 O O . PRO A 1 90 ? -9.112 27.168 61.612 1.00 66.22 90 PRO A O 1
ATOM 679 N N . VAL A 1 91 ? -7.200 27.428 62.776 1.00 58.57 91 VAL A N 1
ATOM 680 C CA . VAL A 1 91 ? -6.657 28.366 61.798 1.00 57.57 91 VAL A CA 1
ATOM 681 C C . VAL A 1 91 ? -6.355 27.660 60.482 1.00 57.56 91 VAL A C 1
ATOM 682 O O . VAL A 1 91 ? -6.507 28.248 59.404 1.00 57.98 91 VAL A O 1
ATOM 686 N N . ALA A 1 92 ? -5.936 26.394 60.540 1.00 66.96 92 ALA A N 1
ATOM 687 C CA . ALA A 1 92 ? -5.654 25.654 59.315 1.00 57.18 92 ALA A CA 1
ATOM 688 C C . ALA A 1 92 ? -6.932 25.265 58.583 1.00 63.52 92 ALA A C 1
ATOM 689 O O . ALA A 1 92 ? -6.939 25.194 57.349 1.00 58.66 92 ALA A O 1
ATOM 691 N N . GLN A 1 93 ? -8.017 25.005 59.318 1.00 70.76 93 GLN A N 1
ATOM 692 C CA . GLN A 1 93 ? -9.285 24.689 58.670 1.00 72.08 93 GLN A CA 1
ATOM 693 C C . GLN A 1 93 ? -9.860 25.898 57.943 1.00 80.50 93 GLN A C 1
ATOM 694 O O . GLN A 1 93 ? -10.516 25.742 56.907 1.00 76.89 93 GLN A O 1
ATOM 700 N N . TYR A 1 94 ? -9.627 27.104 58.466 1.00 74.45 94 TYR A N 1
ATOM 701 C CA . TYR A 1 94 ? -10.058 28.308 57.763 1.00 73.32 94 TYR A CA 1
ATOM 702 C C . TYR A 1 94 ? -9.225 28.542 56.510 1.00 67.69 94 TYR A C 1
ATOM 703 O O . TYR A 1 94 ? -9.767 28.874 55.449 1.00 64.56 94 TYR A O 1
ATOM 720 N N . LEU A 1 96 ? -7.767 26.354 54.769 1.00 65.72 96 LEU A N 1
ATOM 721 C CA . LEU A 1 96 ? -8.020 25.306 53.787 1.00 67.69 96 LEU A CA 1
ATOM 722 C C . LEU A 1 96 ? -9.286 25.584 52.986 1.00 73.93 96 LEU A C 1
ATOM 723 O O . LEU A 1 96 ? -9.301 25.396 51.765 1.00 86.16 96 LEU A O 1
ATOM 728 N N . GLY A 1 97 ? -10.355 26.026 53.653 1.00 60.73 97 GLY A N 1
ATOM 729 C CA . GLY A 1 97 ? -11.558 26.408 52.932 1.00 66.41 97 GLY A CA 1
ATOM 730 C C . GLY A 1 97 ? -11.332 27.574 51.992 1.00 75.69 97 GLY A C 1
ATOM 731 O O . GLY A 1 97 ? -11.980 27.670 50.946 1.00 68.25 97 GLY A O 1
ATOM 732 N N . ARG A 1 98 ? -10.414 28.475 52.348 1.00 77.64 98 ARG A N 1
ATOM 733 C CA . ARG A 1 98 ? -10.041 29.557 51.444 1.00 61.79 98 ARG A 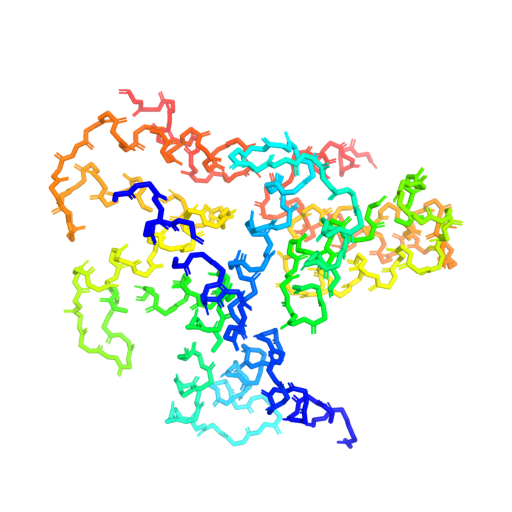CA 1
ATOM 734 C C . ARG A 1 98 ? -9.340 29.018 50.203 1.00 61.72 98 ARG A C 1
ATOM 735 O O . ARG A 1 98 ? -9.543 29.528 49.095 1.00 62.25 98 ARG A O 1
ATOM 743 N N . TYR A 1 99 ? -8.517 27.979 50.368 1.00 69.54 99 TYR A N 1
ATOM 744 C CA . TYR A 1 99 ? -7.820 27.398 49.226 1.00 64.71 99 TYR A CA 1
ATOM 745 C C . TYR A 1 99 ? -8.773 26.657 48.297 1.00 65.00 99 TYR A C 1
ATOM 746 O O . TYR A 1 99 ? -8.523 26.581 47.088 1.00 73.58 99 TYR A O 1
ATOM 755 N N . TYR A 1 100 ? -9.865 26.107 48.834 1.00 63.72 100 TYR A N 1
ATOM 756 C CA . TYR A 1 100 ? -10.760 25.299 48.012 1.00 72.13 100 TYR A CA 1
ATOM 757 C C . TYR A 1 100 ? -11.608 26.163 47.086 1.00 100.46 100 TYR A C 1
ATOM 758 O O . TYR A 1 100 ? -11.881 25.772 45.945 1.00 118.52 100 TYR A O 1
ATOM 767 N N . GLU A 1 101 ? -12.037 27.337 47.552 1.00 101.73 101 GLU A N 1
ATOM 768 C CA . GLU A 1 101 ? -12.878 28.186 46.715 1.00 101.72 101 GLU A CA 1
ATOM 769 C C . GLU A 1 101 ? -12.064 28.975 45.696 1.00 95.94 101 GLU A C 1
ATOM 770 O O . GLU A 1 101 ? -12.585 29.321 44.630 1.00 99.28 101 GLU A O 1
ATOM 776 N N . LYS A 1 102 ? -10.797 29.261 45.997 1.00 89.74 102 LYS A N 1
ATOM 777 C CA . LYS A 1 102 ? -9.951 30.029 45.093 1.00 80.25 102 LYS A CA 1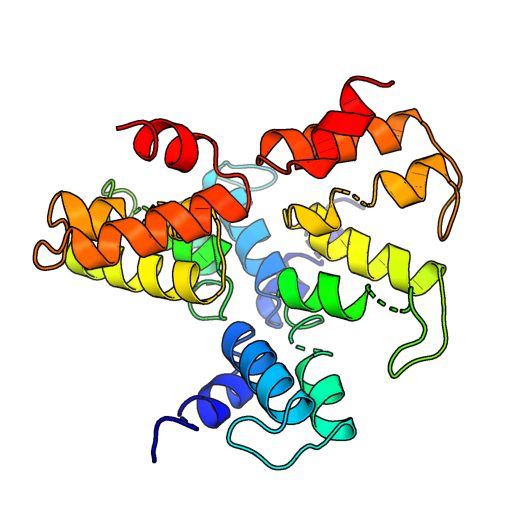
ATOM 778 C C . LYS A 1 102 ? -9.188 29.160 44.106 1.00 82.92 102 LYS A C 1
ATOM 779 O O . LYS A 1 102 ? -8.709 29.676 43.090 1.00 92.56 102 LYS A O 1
ATOM 785 N N . GLY A 1 103 ? -9.063 27.863 44.374 1.00 81.05 103 GLY A N 1
ATOM 786 C CA . GLY A 1 103 ? -8.325 26.992 43.481 1.00 85.27 103 GLY A CA 1
ATOM 787 C C . GLY A 1 103 ? -6.824 27.157 43.552 1.00 89.54 103 GLY A C 1
ATOM 788 O O . GLY A 1 103 ? -6.131 26.879 42.568 1.00 80.68 103 GLY A O 1
ATOM 789 N N . ILE A 1 104 ? -6.302 27.603 44.689 1.00 93.55 104 ILE A N 1
ATOM 790 C CA . ILE A 1 104 ? -4.870 27.799 44.880 1.00 95.54 104 ILE A CA 1
ATOM 791 C C . ILE A 1 104 ? -4.322 26.562 45.582 1.00 77.41 104 ILE A C 1
ATOM 792 O O . ILE A 1 104 ? -4.687 26.268 46.726 1.00 63.12 104 ILE A O 1
ATOM 797 N N . GLY A 1 105 ? -3.445 25.830 44.895 1.00 72.05 105 GLY A N 1
ATOM 798 C CA . GLY A 1 105 ? -2.899 24.594 45.411 1.00 65.86 105 GLY A CA 1
ATOM 799 C C . GLY A 1 105 ? -3.789 23.382 45.251 1.00 66.54 105 GLY A C 1
ATOM 800 O O . GLY A 1 105 ? -3.353 22.269 45.573 1.00 70.19 105 GLY A O 1
ATOM 801 N N . VAL A 1 106 ? -5.017 23.554 44.765 1.00 71.94 106 VAL A N 1
ATOM 802 C CA . VAL A 1 106 ? -5.956 22.452 44.592 1.00 76.53 106 VAL A CA 1
ATOM 803 C C . VAL A 1 106 ? -7.012 22.882 43.582 1.00 79.09 106 VAL A C 1
ATOM 804 O O . VAL A 1 106 ? -7.082 24.057 43.207 1.00 83.32 106 VAL A O 1
ATOM 808 N N . ALA A 1 107 ? -7.832 21.939 43.125 1.00 76.66 107 ALA A N 1
ATOM 809 C CA . ALA A 1 107 ? -8.920 22.277 42.220 1.00 73.40 107 ALA A CA 1
ATOM 810 C C . ALA A 1 107 ? -9.975 23.101 42.949 1.00 74.16 107 ALA A C 1
ATOM 811 O O . ALA A 1 107 ? -10.319 22.820 44.100 1.00 82.82 107 ALA A O 1
ATOM 813 N N . LYS A 1 108 ? -10.482 24.129 42.272 1.00 71.72 108 LYS A N 1
ATOM 814 C CA . LYS A 1 108 ? -11.488 24.995 42.873 1.00 75.95 108 LYS A CA 1
ATOM 815 C C . LYS A 1 108 ? -12.763 24.212 43.159 1.00 86.22 108 LYS A C 1
ATOM 816 O O . LYS A 1 108 ? -13.224 23.418 42.335 1.00 98.80 108 LYS A O 1
ATOM 818 N N . ASP A 1 109 ? -13.334 24.438 44.341 1.00 82.45 109 ASP A N 1
ATOM 819 C CA . ASP A 1 109 ? -14.532 23.720 44.747 1.00 86.21 109 ASP A CA 1
ATOM 820 C C . ASP A 1 109 ? -15.278 24.536 45.793 1.00 89.21 109 ASP A C 1
ATOM 821 O O . ASP A 1 109 ? -14.661 25.123 46.686 1.00 84.91 109 ASP A O 1
ATOM 826 N N . ARG A 1 110 ? -16.604 24.566 45.671 1.00 97.19 110 ARG A N 1
ATOM 827 C CA . ARG A 1 110 ? -17.463 25.233 46.640 1.00 97.46 110 ARG A CA 1
ATOM 828 C C . ARG A 1 110 ? -18.061 24.275 47.659 1.00 99.17 110 ARG A C 1
ATOM 829 O O . ARG A 1 110 ? -18.315 24.679 48.799 1.00 80.65 110 ARG A O 1
ATOM 837 N N . VAL A 1 111 ? -18.292 23.019 47.271 1.00 121.92 111 VAL A N 1
ATOM 838 C CA . VAL A 1 111 ? -18.883 22.047 48.186 1.00 131.23 111 VAL A CA 1
ATOM 839 C C . VAL A 1 111 ? -17.910 21.707 49.308 1.00 126.90 111 VAL A C 1
ATOM 840 O O . VAL A 1 111 ? -18.308 21.554 50.469 1.00 125.64 111 VAL A O 1
ATOM 844 N N . LEU A 1 112 ? -16.621 21.586 48.984 1.00 118.64 112 LEU A N 1
ATOM 845 C CA . LEU A 1 112 ? -15.624 21.258 49.996 1.00 95.95 112 LEU A CA 1
ATOM 846 C C . LEU A 1 112 ? -15.181 22.485 50.783 1.00 73.57 112 LEU A C 1
ATOM 847 O O . LEU A 1 112 ? -14.753 22.353 51.935 1.00 71.99 112 LEU A O 1
ATOM 852 N N . ALA A 1 113 ? -15.275 23.676 50.187 1.00 67.69 113 ALA A N 1
ATOM 853 C CA . ALA A 1 113 ? -14.875 24.889 50.893 1.00 63.83 113 ALA A CA 1
ATOM 854 C C . ALA A 1 113 ? -15.825 25.200 52.042 1.00 70.27 113 ALA A C 1
ATOM 855 O O . ALA A 1 113 ? -15.395 25.688 53.093 1.00 66.84 113 ALA A O 1
ATOM 857 N N . LYS A 1 114 ? -17.120 24.926 51.863 1.00 86.83 114 LYS A N 1
ATOM 858 C CA . LYS A 1 114 ? -18.082 25.190 52.927 1.00 97.18 114 LYS A CA 1
ATOM 859 C C . LYS A 1 114 ? -17.895 24.239 54.103 1.00 98.57 114 LYS A C 1
ATOM 860 O O . LYS A 1 114 ? -18.173 24.613 55.249 1.00 100.20 114 LYS A O 1
ATOM 866 N N . GLU A 1 115 ? -17.422 23.017 53.845 1.00 99.16 115 GLU A N 1
ATOM 867 C CA . GLU A 1 115 ? -17.217 22.058 54.926 1.00 106.98 115 GLU A CA 1
ATOM 868 C C . GLU A 1 115 ? -16.162 22.555 55.907 1.00 111.33 115 GLU A C 1
ATOM 869 O O . GLU A 1 115 ? -16.392 22.585 57.121 1.00 128.65 115 GLU A O 1
ATOM 875 N N . TRP A 1 116 ? -14.992 22.949 55.396 1.00 89.81 116 TRP A N 1
ATOM 876 C CA . TRP A 1 116 ? -13.944 23.457 56.274 1.00 76.22 116 TRP A CA 1
ATOM 877 C C . TRP A 1 116 ? -14.338 24.783 56.910 1.00 77.86 116 TRP A C 1
ATOM 878 O O . TRP A 1 116 ? -13.899 25.089 58.024 1.00 87.69 116 TRP A O 1
ATOM 889 N N . TYR A 1 117 ? -15.159 25.581 56.223 1.00 76.13 117 TYR A N 1
ATOM 890 C CA . TYR A 1 117 ? -15.756 26.746 56.867 1.00 78.99 117 TYR A CA 1
ATOM 891 C C . TYR A 1 117 ? -16.729 26.321 57.959 1.00 86.83 117 TYR A C 1
ATOM 892 O O . TYR A 1 117 ? -16.846 26.991 58.992 1.00 82.70 117 TYR A O 1
ATOM 901 N N . GLU A 1 118 ? -17.434 25.207 57.746 1.00 98.02 118 GLU A N 1
ATOM 902 C CA . GLU A 1 118 ? -18.367 24.708 58.750 1.00 103.38 118 GLU A CA 1
ATOM 903 C C . GLU A 1 118 ? -17.636 24.090 59.935 1.00 103.98 118 GLU A C 1
ATOM 904 O O . GLU A 1 118 ? -18.140 24.131 61.063 1.00 104.83 118 GLU A O 1
ATOM 910 N N . LYS A 1 119 ? -16.453 23.516 59.701 1.00 97.43 119 LYS A N 1
ATOM 911 C CA . LYS A 1 119 ? -15.690 22.902 60.783 1.00 76.52 119 LYS A CA 1
ATOM 912 C C . LYS A 1 119 ? -14.916 23.941 61.585 1.00 64.09 119 LYS A C 1
ATOM 913 O O . LYS A 1 119 ? -14.852 23.855 62.816 1.00 60.86 119 LYS A O 1
ATOM 919 N N . ALA A 1 120 ? -14.319 24.925 60.908 1.00 65.09 120 ALA A N 1
ATOM 920 C CA . ALA A 1 120 ? -13.548 25.942 61.615 1.00 63.92 120 ALA A CA 1
ATOM 921 C C . ALA A 1 120 ? -14.453 26.848 62.440 1.00 67.89 120 ALA A C 1
ATOM 922 O O . ALA A 1 120 ? -14.112 27.211 63.572 1.00 60.75 120 ALA A O 1
ATOM 924 N N . ALA A 1 121 ? -15.612 27.222 61.890 1.00 74.74 121 ALA A N 1
ATOM 925 C CA . ALA A 1 121 ? -16.569 28.024 62.642 1.00 73.24 121 ALA A CA 1
ATOM 926 C C . ALA A 1 121 ? -17.194 27.242 63.788 1.00 88.90 121 ALA A C 1
ATOM 927 O O . ALA A 1 121 ? -17.640 27.849 64.768 1.00 95.84 121 ALA A O 1
ATOM 929 N N . ALA A 1 122 ? -17.235 25.911 63.691 1.00 94.63 122 ALA A N 1
ATOM 930 C CA . ALA A 1 122 ? -17.769 25.114 64.788 1.00 89.90 122 ALA A CA 1
ATOM 931 C C . ALA A 1 122 ? -16.840 25.128 65.994 1.00 91.30 122 ALA A C 1
ATOM 932 O O . ALA A 1 122 ? -17.298 24.962 67.130 1.00 87.62 122 ALA A O 1
ATOM 934 N N . GLN A 1 123 ? -15.543 25.324 65.771 1.00 100.55 123 GLN A N 1
ATOM 935 C CA . GLN A 1 123 ? -14.569 25.403 66.849 1.00 85.13 123 GLN A CA 1
ATOM 936 C C . GLN A 1 123 ? -14.395 26.819 67.383 1.00 83.39 123 GLN A C 1
ATOM 937 O O . GLN A 1 123 ? -13.598 27.024 68.304 1.00 88.24 123 GLN A O 1
ATOM 943 N N . GLY A 1 124 ? -15.113 27.792 66.831 1.00 80.33 124 GLY A N 1
ATOM 944 C CA . GLY A 1 124 ? -15.079 29.150 67.328 1.00 80.58 124 GLY A CA 1
ATOM 945 C C . GLY A 1 124 ? -14.210 30.119 66.560 1.00 78.74 124 GLY A C 1
ATOM 946 O O . GLY A 1 124 ? -13.965 31.224 67.057 1.00 83.36 124 GLY A O 1
ATOM 947 N N . ASN A 1 125 ? -13.739 29.751 65.371 1.00 78.20 125 ASN A N 1
ATOM 948 C CA . ASN A 1 125 ? -12.902 30.652 64.590 1.00 84.55 125 ASN A CA 1
ATOM 949 C C . ASN A 1 125 ? -13.715 31.862 64.141 1.00 93.30 125 ASN A C 1
ATOM 950 O O . ASN A 1 125 ? -14.783 31.717 63.538 1.00 79.89 125 ASN A O 1
ATOM 955 N N . GLU A 1 126 ? -13.206 33.059 64.442 1.00 118.81 126 GLU A N 1
ATOM 956 C CA . GLU A 1 126 ? -13.968 34.277 64.182 1.00 134.50 126 GLU A CA 1
ATOM 957 C C . GLU A 1 126 ? -14.006 34.612 62.696 1.00 123.55 126 GLU A C 1
ATOM 958 O O . GLU A 1 126 ? -15.046 35.037 62.178 1.00 120.34 126 GLU A O 1
ATOM 964 N N . LYS A 1 127 ? -12.887 34.438 61.994 1.00 110.20 127 LYS A N 1
ATOM 965 C CA . LYS A 1 127 ? -12.849 34.731 60.568 1.00 95.12 127 LYS A CA 1
ATOM 966 C C . LYS A 1 127 ? -13.501 33.648 59.718 1.00 91.40 127 LYS A C 1
ATOM 967 O O . LYS A 1 127 ? -13.690 33.863 58.516 1.00 93.03 127 LYS A O 1
ATOM 973 N N . ALA A 1 128 ? -13.850 32.501 60.303 1.00 97.47 128 ALA A N 1
ATOM 974 C CA . ALA A 1 128 ? -14.472 31.431 59.534 1.00 105.58 128 ALA A CA 1
ATOM 975 C C . ALA A 1 128 ? -15.982 31.585 59.418 1.00 116.04 128 ALA A C 1
ATOM 976 O O . ALA A 1 128 ? -16.588 30.958 58.542 1.00 117.14 128 ALA A O 1
ATOM 978 N N . LYS A 1 129 ? -16.601 32.397 60.275 1.00 124.75 129 LYS A N 1
ATOM 979 C CA . LYS A 1 129 ? -18.040 32.614 60.230 1.00 127.17 129 LYS A CA 1
ATOM 980 C C . LYS A 1 129 ? -18.433 33.899 59.512 1.00 122.65 129 LYS A C 1
ATOM 981 O O . LYS A 1 129 ? -19.622 34.097 59.242 1.00 127.08 129 LYS A O 1
ATOM 987 N N . LYS A 1 130 ? -17.473 34.771 59.197 1.00 106.02 130 LYS A N 1
ATOM 988 C CA . LYS A 1 130 ? -17.785 35.952 58.398 1.00 92.45 130 LYS A CA 1
ATOM 989 C C . LYS A 1 130 ? -18.092 35.565 56.956 1.00 94.72 130 LYS A C 1
ATOM 990 O O . LYS A 1 130 ? -19.081 36.025 56.374 1.00 114.60 130 LYS A O 1
ATOM 996 N N . ARG A 1 131 ? -17.247 34.718 56.363 1.00 86.96 131 ARG A N 1
ATOM 997 C CA . ARG A 1 131 ? -17.519 34.211 55.022 1.00 104.04 131 ARG A CA 1
ATOM 998 C C . ARG A 1 131 ? -18.677 33.219 55.024 1.00 120.02 131 ARG A C 1
ATOM 999 O O . ARG A 1 131 ? -19.409 33.119 54.032 1.00 123.48 131 ARG A O 1
ATOM 1007 N N . LEU A 1 132 ? -18.873 32.501 56.133 1.00 128.58 132 LEU A N 1
ATOM 1008 C CA . LEU A 1 132 ? -19.904 31.468 56.183 1.00 129.35 132 LEU A CA 1
ATOM 1009 C C . LEU A 1 132 ? -21.306 32.052 56.050 1.00 128.40 132 LEU A C 1
ATOM 1010 O O . LEU A 1 132 ? -22.204 31.384 55.522 1.00 129.79 132 LEU A O 1
ATOM 1015 N N . GLN A 1 133 ? -21.518 33.282 56.517 1.00 118.38 133 GLN A N 1
ATOM 1016 C CA . GLN A 1 133 ? -22.812 33.939 56.378 1.00 112.89 133 GLN A CA 1
ATOM 1017 C C . GLN A 1 133 ? -22.899 34.837 55.152 1.00 122.62 133 GLN A C 1
ATOM 1018 O O . GLN A 1 133 ? -23.998 35.038 54.625 1.00 126.39 133 GLN A O 1
ATOM 1024 N N . ASP A 1 134 ? -21.776 35.378 54.688 1.00 122.80 134 ASP A N 1
ATOM 1025 C CA . ASP A 1 134 ? -21.713 36.081 53.406 1.00 114.51 134 ASP A CA 1
ATOM 1026 C C . ASP A 1 134 ? -21.485 35.093 52.266 1.00 107.42 134 ASP A C 1
ATOM 1027 O O . ASP A 1 134 ? -20.586 35.245 51.439 1.00 97.09 134 ASP A O 1
ATOM 1032 N N . TRP A 1 135 ? -22.322 34.061 52.226 1.00 113.72 135 TRP A N 1
ATOM 1033 C CA . TRP A 1 135 ? -22.092 32.902 51.374 1.00 112.86 135 TRP A CA 1
ATOM 1034 C C . TRP A 1 135 ? -23.297 32.600 50.490 1.00 98.18 135 TRP A C 1
ATOM 1035 O O . TRP A 1 135 ? -23.188 32.582 49.264 1.00 80.10 135 TRP A O 1
ATOM 1046 N N . ASP B 1 1 ? -6.787 -1.688 50.197 1.00 77.38 1 ASP B N 1
ATOM 1047 C CA . ASP B 1 1 ? -7.419 -0.373 50.238 1.00 97.91 1 ASP B CA 1
ATOM 1048 C C . ASP B 1 1 ? -7.782 0.020 51.666 1.00 104.18 1 ASP B C 1
ATOM 1049 O O . ASP B 1 1 ? -7.355 1.063 52.157 1.00 101.96 1 ASP B O 1
ATOM 1054 N N . VAL B 1 2 ? -8.575 -0.820 52.331 1.00 106.21 2 VAL B N 1
ATOM 1055 C CA . VAL B 1 2 ? -8.956 -0.544 53.712 1.00 92.01 2 VAL B CA 1
ATOM 1056 C C . VAL B 1 2 ? -7.884 -1.036 54.677 1.00 74.08 2 VAL B C 1
ATOM 1057 O O . VAL B 1 2 ? -7.590 -0.377 55.681 1.00 56.54 2 VAL B O 1
ATOM 1061 N N . LEU B 1 3 ? -7.284 -2.193 54.393 1.00 81.51 3 LEU B N 1
ATOM 1062 C CA . LEU B 1 3 ? -6.213 -2.703 55.245 1.00 79.33 3 LEU B CA 1
ATOM 1063 C C . LEU B 1 3 ? -5.001 -1.779 55.214 1.00 95.07 3 LEU B C 1
ATOM 1064 O O . LEU B 1 3 ? -4.425 -1.456 56.259 1.00 98.72 3 LEU B O 1
ATOM 1066 N N . ARG B 1 4 ? -4.605 -1.335 54.018 1.00 103.83 4 ARG B N 1
ATOM 1067 C CA . ARG B 1 4 ? -3.443 -0.459 53.900 1.00 96.66 4 ARG B CA 1
ATOM 1068 C C . ARG B 1 4 ? -3.675 0.890 54.571 1.00 97.70 4 ARG B C 1
ATOM 1069 O O . ARG B 1 4 ? -2.722 1.509 55.056 1.00 106.17 4 ARG B O 1
ATOM 1071 N N . ASP B 1 5 ? -4.924 1.362 54.610 1.00 83.62 5 ASP B N 1
ATOM 1072 C CA . ASP B 1 5 ? -5.207 2.636 55.264 1.00 70.63 5 ASP B CA 1
ATOM 1073 C C . ASP B 1 5 ? -5.009 2.542 56.772 1.00 69.66 5 ASP B C 1
ATOM 1074 O O . ASP B 1 5 ? -4.466 3.465 57.391 1.00 60.67 5 ASP B O 1
ATOM 1079 N N . LEU B 1 6 ? -5.441 1.436 57.382 1.00 68.93 6 LEU B N 1
ATOM 1080 C CA . LEU B 1 6 ? -5.256 1.263 58.818 1.00 42.39 6 LEU B CA 1
ATOM 1081 C C . LEU B 1 6 ? -3.844 0.807 59.162 1.00 40.28 6 LEU B C 1
ATOM 1082 O O . LEU B 1 6 ? -3.344 1.128 60.246 1.00 54.93 6 LEU B O 1
ATOM 1095 N N . ASP B 1 8 ? -1.184 1.801 57.544 1.00 82.61 8 ASP B N 1
ATOM 1096 C CA . ASP B 1 8 ? -0.429 3.049 57.511 1.00 74.11 8 ASP B CA 1
ATOM 1097 C C . ASP B 1 8 ? -0.653 3.865 58.776 1.00 65.32 8 ASP B C 1
ATOM 1098 O O . ASP B 1 8 ? 0.266 4.547 59.243 1.00 81.69 8 ASP B O 1
ATOM 1103 N N . LEU B 1 9 ? -1.859 3.808 59.344 1.00 53.18 9 LEU B N 1
ATOM 1104 C CA . LEU B 1 9 ? -2.121 4.527 60.586 1.00 45.04 9 LEU B CA 1
ATOM 1105 C C . LEU B 1 9 ? -1.321 3.936 61.740 1.00 54.20 9 LEU B C 1
ATOM 1106 O O . LEU B 1 9 ? -0.764 4.676 62.558 1.00 60.89 9 LEU B O 1
ATOM 1111 N N . LYS B 1 10 ? -1.247 2.605 61.818 1.00 36.93 10 LYS B N 1
ATOM 1112 C CA . LYS B 1 10 ? -0.453 1.975 62.868 1.00 29.55 10 LYS B CA 1
ATOM 1113 C C . LYS B 1 10 ? 1.039 2.141 62.609 1.00 43.72 10 LYS B C 1
ATOM 1114 O O . LYS B 1 10 ? 1.821 2.310 63.552 1.00 45.79 10 LYS B O 1
ATOM 1120 N N . SER B 1 11 ? 1.454 2.090 61.341 1.00 47.69 11 SER B N 1
ATOM 1121 C CA . SER B 1 11 ? 2.868 2.261 61.023 1.00 45.10 11 SER B CA 1
ATOM 1122 C C . SER B 1 11 ? 3.339 3.671 61.354 1.00 51.02 11 SER B C 1
ATOM 1123 O O . SER B 1 11 ? 4.464 3.860 61.832 1.00 67.45 11 SER B O 1
ATOM 1126 N N . ASN B 1 12 ? 2.493 4.674 61.108 1.00 50.30 12 ASN B N 1
ATOM 1127 C CA . ASN B 1 12 ? 2.845 6.038 61.484 1.00 52.21 12 ASN B CA 1
ATOM 1128 C C . ASN B 1 12 ? 2.729 6.251 62.987 1.00 43.62 12 ASN B C 1
ATOM 1129 O O . ASN B 1 12 ? 3.502 7.026 63.562 1.00 45.61 12 ASN B O 1
ATOM 1134 N N . ALA B 1 13 ? 1.778 5.575 63.638 1.00 36.92 13 ALA B N 1
ATOM 1135 C CA . ALA B 1 13 ? 1.655 5.686 65.088 1.00 29.45 13 ALA B CA 1
ATOM 1136 C C . ALA B 1 13 ? 2.845 5.045 65.791 1.00 34.59 13 ALA B C 1
ATOM 1137 O O . ALA B 1 13 ? 3.384 5.610 66.750 1.00 43.06 13 ALA B O 1
ATOM 1139 N N .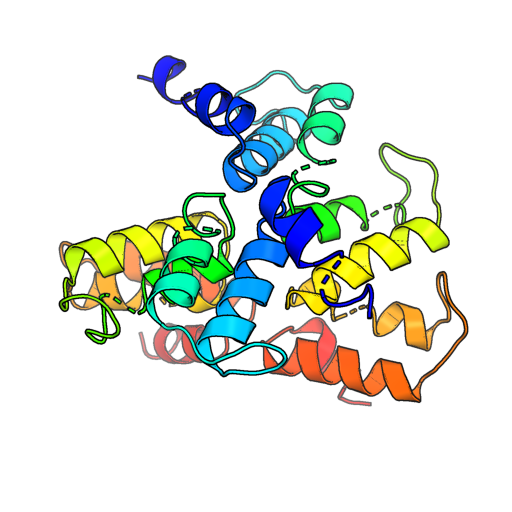 ASP B 1 14 ? 3.269 3.866 65.330 1.00 32.80 14 ASP B N 1
ATOM 1140 C CA . ASP B 1 14 ? 4.448 3.222 65.896 1.00 38.86 14 ASP B CA 1
ATOM 1141 C C . ASP B 1 14 ? 5.727 3.987 65.585 1.00 47.09 14 ASP B C 1
ATOM 1142 O O . ASP B 1 14 ? 6.728 3.806 66.287 1.00 51.62 14 ASP B O 1
ATOM 1147 N N . SER B 1 15 ? 5.718 4.835 64.555 1.00 42.00 15 SER B N 1
ATOM 1148 C CA . SER B 1 15 ? 6.903 5.621 64.230 1.00 41.71 15 SER B CA 1
ATOM 1149 C C . SER B 1 15 ? 7.126 6.725 65.257 1.00 53.74 15 SER B C 1
ATOM 1150 O O . SER B 1 15 ? 8.217 6.849 65.824 1.00 57.83 15 SER B O 1
ATOM 1153 N N . GLY B 1 16 ? 6.101 7.534 65.509 1.00 49.64 16 GLY B N 1
ATOM 1154 C CA . GLY B 1 16 ? 6.210 8.628 66.454 1.00 44.77 16 GLY B CA 1
ATOM 1155 C C . GLY B 1 16 ? 5.254 9.761 66.149 1.00 45.66 16 GLY B C 1
ATOM 1156 O O . GLY B 1 16 ? 5.299 10.814 66.793 1.00 53.69 16 GLY B O 1
ATOM 1157 N N . ASP B 1 17 ? 4.384 9.554 65.163 1.00 41.36 17 ASP B N 1
ATOM 1158 C CA . ASP B 1 17 ? 3.399 10.560 64.776 1.00 33.46 17 ASP B CA 1
ATOM 1159 C C . ASP B 1 17 ? 2.351 10.686 65.876 1.00 29.52 17 ASP B C 1
ATOM 1160 O O . ASP B 1 17 ? 1.526 9.786 66.062 1.00 39.52 17 ASP B O 1
ATOM 1165 N N . VAL B 1 18 ? 2.379 11.805 66.604 1.00 18.95 18 VAL B N 1
ATOM 1166 C CA . VAL B 1 18 ? 1.433 11.998 67.699 1.00 18.76 18 VAL B CA 1
ATOM 1167 C C . VAL B 1 18 ? 0.011 12.147 67.172 1.00 29.45 18 VAL B C 1
ATOM 1168 O O . VAL B 1 18 ? -0.955 11.847 67.885 1.00 36.35 18 VAL B O 1
ATOM 1172 N N . SER B 1 19 ? -0.148 12.610 65.930 1.00 23.42 19 SER B N 1
ATOM 1173 C CA . SER B 1 19 ? -1.482 12.683 65.341 1.00 19.18 19 SER B CA 1
ATOM 1174 C C . SER B 1 19 ? -2.012 11.294 65.010 1.00 21.98 19 SER B C 1
ATOM 1175 O O . SER B 1 19 ? -3.184 10.994 65.266 1.00 31.24 19 SER B O 1
ATOM 1178 N N . ALA B 1 20 ? -1.164 10.433 64.442 1.00 28.66 20 ALA B N 1
ATOM 1179 C CA . ALA B 1 20 ? -1.575 9.059 64.178 1.00 20.31 20 ALA B CA 1
ATOM 1180 C C . ALA B 1 20 ? -1.820 8.293 65.472 1.00 26.88 20 ALA B C 1
ATOM 1181 O O . ALA B 1 20 ? -2.705 7.432 65.523 1.00 37.65 20 ALA B O 1
ATOM 1183 N N . GLN B 1 21 ? -1.051 8.592 66.522 1.00 32.51 21 GLN B N 1
ATOM 1184 C CA . GLN B 1 21 ? -1.294 7.968 67.818 1.00 19.92 21 GLN B CA 1
ATOM 1185 C C . GLN B 1 21 ? -2.640 8.395 68.390 1.00 20.88 21 GLN B C 1
ATOM 1186 O O . GLN B 1 21 ? -3.364 7.575 68.966 1.00 24.90 21 GLN B O 1
ATOM 1192 N N . PHE B 1 22 ? -2.994 9.674 68.237 1.00 21.04 22 PHE B N 1
ATOM 1193 C CA . PHE B 1 22 ? -4.275 10.149 68.749 1.00 28.45 22 PHE B CA 1
ATOM 1194 C C . PHE B 1 22 ? -5.432 9.652 67.891 1.00 33.97 22 PHE B C 1
ATOM 1195 O O . PHE B 1 22 ? -6.483 9.272 68.420 1.00 25.47 22 PHE B O 1
ATOM 1203 N N . GLU B 1 23 ? -5.261 9.656 66.567 1.00 30.29 23 GLU B N 1
ATOM 1204 C CA . GLU B 1 23 ? -6.303 9.131 65.690 1.00 30.19 23 GLU B CA 1
ATOM 1205 C C . GLU B 1 23 ? -6.545 7.653 65.957 1.00 31.52 23 GLU B C 1
ATOM 1206 O O . GLU B 1 23 ? -7.693 7.192 65.957 1.00 41.07 23 GLU B O 1
ATOM 1212 N N . LEU B 1 24 ? -5.475 6.892 66.191 1.00 40.39 24 LEU B N 1
ATOM 1213 C CA . LEU B 1 24 ? -5.627 5.495 66.574 1.00 33.57 24 LEU B CA 1
ATOM 1214 C C . LEU B 1 24 ? -6.213 5.351 67.972 1.00 31.32 24 LEU B C 1
ATOM 1215 O O . LEU B 1 24 ? -6.799 4.308 68.282 1.00 24.13 24 LEU B O 1
ATOM 1220 N N . SER B 1 25 ? -6.079 6.376 68.815 1.00 33.82 25 SER B N 1
ATOM 1221 C CA . SER B 1 25 ? -6.632 6.308 70.163 1.00 34.04 25 SER B CA 1
ATOM 1222 C C . SER B 1 25 ? -8.151 6.416 70.142 1.00 39.29 25 SER B C 1
ATOM 1223 O O . SER B 1 25 ? -8.847 5.637 70.804 1.00 49.92 25 SER B O 1
ATOM 1226 N N . ARG B 1 26 ? -8.686 7.379 69.388 1.00 42.07 26 ARG B N 1
ATOM 1227 C CA . ARG B 1 26 ? -10.133 7.546 69.322 1.00 43.31 26 ARG B CA 1
ATOM 1228 C C . ARG B 1 26 ? -10.815 6.403 68.582 1.00 54.53 26 ARG B C 1
ATOM 1229 O O . ARG B 1 26 ? -12.005 6.159 68.810 1.00 66.25 26 ARG B O 1
ATOM 1237 N N . ARG B 1 27 ? -10.095 5.699 67.705 1.00 39.00 27 ARG B N 1
ATOM 1238 C CA . ARG B 1 27 ? -10.686 4.550 67.027 1.00 35.20 27 ARG B CA 1
ATOM 1239 C C . ARG B 1 27 ? -10.883 3.385 67.990 1.00 45.49 27 ARG B C 1
ATOM 1240 O O . ARG B 1 27 ? -11.911 2.700 67.941 1.00 64.86 27 ARG B O 1
ATOM 1248 N N . TYR B 1 28 ? -9.908 3.145 68.870 1.00 36.74 28 TYR B N 1
ATOM 1249 C CA . TYR B 1 28 ? -10.073 2.118 69.894 1.00 45.51 28 TYR B CA 1
ATOM 1250 C C . TYR B 1 28 ? -11.156 2.495 70.896 1.00 48.45 28 TYR B C 1
ATOM 1251 O O . TYR B 1 28 ? -11.815 1.611 71.456 1.00 55.12 28 TYR B O 1
ATOM 1260 N N . LEU B 1 29 ? -11.355 3.792 71.132 1.00 41.38 29 LEU B N 1
ATOM 1261 C CA . LEU B 1 29 ? -12.334 4.235 72.118 1.00 44.38 29 LEU B CA 1
ATOM 1262 C C . LEU B 1 29 ? -13.751 4.189 71.556 1.00 50.70 29 LEU B C 1
ATOM 1263 O O . LEU B 1 29 ? -14.647 3.588 72.159 1.00 48.21 29 LEU B O 1
ATOM 1268 N N . ASN B 1 30 ? -13.969 4.815 70.401 1.00 44.82 30 ASN B N 1
ATOM 1269 C CA . ASN B 1 30 ? -15.292 4.873 69.792 1.00 47.00 30 ASN B CA 1
ATOM 1270 C C . ASN B 1 30 ? -15.633 3.631 68.979 1.00 40.17 30 ASN B C 1
ATOM 1271 O O . ASN B 1 30 ? -16.738 3.557 68.432 1.00 44.02 30 ASN B O 1
ATOM 1276 N N . GLY B 1 31 ? -14.725 2.662 68.885 1.00 38.95 31 GLY B N 1
ATOM 1277 C CA . GLY B 1 31 ? -14.964 1.512 68.037 1.00 36.17 31 GLY B CA 1
ATOM 1278 C C . GLY B 1 31 ? -15.002 1.824 66.559 1.00 46.27 31 GLY B C 1
ATOM 1279 O O . GLY B 1 31 ? -15.479 1.002 65.772 1.00 49.68 31 GLY B O 1
ATOM 1280 N N . ASP B 1 32 ? -14.509 2.994 66.160 1.00 55.85 32 ASP B N 1
ATOM 1281 C CA . ASP B 1 32 ? -14.550 3.437 64.769 1.00 56.68 32 ASP B CA 1
ATOM 1282 C C . ASP B 1 32 ? -13.506 2.668 63.970 1.00 40.76 32 ASP B C 1
ATOM 1283 O O . ASP B 1 32 ? -12.308 2.943 64.060 1.00 54.82 32 ASP B O 1
ATOM 1288 N N . GLY B 1 33 ? -13.960 1.694 63.182 1.00 40.11 33 GLY B N 1
ATOM 1289 C CA . GLY B 1 33 ? -13.077 0.900 62.355 1.00 52.65 33 GLY B CA 1
ATOM 1290 C C . GLY B 1 33 ? -12.302 -0.177 63.079 1.00 53.11 33 GLY B C 1
ATOM 1291 O O . GLY B 1 33 ? -11.637 -0.986 62.418 1.00 41.66 33 GLY B O 1
ATOM 1292 N N . LEU B 1 34 ? -12.357 -0.219 64.408 1.00 55.52 34 LEU B N 1
ATOM 1293 C CA . LEU B 1 34 ? -11.651 -1.223 65.188 1.00 47.71 34 LEU B CA 1
ATOM 1294 C C . LEU B 1 34 ? -12.550 -1.692 66.322 1.00 59.73 34 LEU B C 1
ATOM 1295 O O . LEU B 1 34 ? -13.512 -1.018 66.697 1.00 71.14 34 LEU B O 1
ATOM 1300 N N . GLU B 1 35 ? -12.228 -2.864 66.862 1.00 60.52 35 GLU B N 1
ATOM 1301 C CA . GLU B 1 35 ? -12.961 -3.374 68.011 1.00 57.92 35 GLU B CA 1
ATOM 1302 C C . GLU B 1 35 ? -12.703 -2.495 69.228 1.00 56.21 35 GLU B C 1
ATOM 1303 O O . GLU B 1 35 ? -11.571 -2.074 69.481 1.00 60.46 35 GLU B O 1
ATOM 1309 N N . GLN B 1 36 ? -13.767 -2.212 69.977 1.00 58.91 36 GLN B N 1
ATOM 1310 C CA . GLN B 1 36 ? -13.674 -1.300 71.110 1.00 55.10 36 GLN B CA 1
ATOM 1311 C C . GLN B 1 36 ? -12.735 -1.861 72.170 1.00 53.86 36 GLN B C 1
ATOM 1312 O O . GLN B 1 36 ? -12.960 -2.955 72.699 1.00 67.84 36 GLN B O 1
ATOM 1318 N N . ASN B 1 37 ? -11.680 -1.109 72.477 1.00 43.24 37 ASN B N 1
ATOM 1319 C CA . ASN B 1 37 ? -10.677 -1.520 73.457 1.00 45.51 37 ASN B CA 1
ATOM 1320 C C . ASN B 1 37 ? -10.279 -0.291 74.261 1.00 49.35 37 ASN B C 1
ATOM 1321 O O . ASN B 1 37 ? -9.554 0.573 73.759 1.00 55.53 37 ASN B O 1
ATOM 1326 N N . ASP B 1 38 ? -10.753 -0.212 75.508 1.00 40.39 38 ASP B N 1
ATOM 1327 C CA . ASP B 1 38 ? -10.439 0.942 76.344 1.00 51.22 38 ASP B CA 1
ATOM 1328 C C . ASP B 1 38 ? -8.984 0.939 76.792 1.00 55.16 38 ASP B C 1
ATOM 1329 O O . ASP B 1 38 ? -8.394 2.009 76.976 1.00 50.18 38 ASP B O 1
ATOM 1334 N N . ASP B 1 39 ? -8.390 -0.244 76.973 1.00 53.01 39 ASP B N 1
ATOM 1335 C CA . ASP B 1 39 ? -6.996 -0.309 77.399 1.00 49.33 39 ASP B CA 1
ATOM 1336 C C . ASP B 1 39 ? -6.060 0.194 76.307 1.00 47.69 39 ASP B C 1
ATOM 1337 O O . ASP B 1 39 ? -5.062 0.864 76.597 1.00 56.28 39 ASP B O 1
ATOM 1342 N N . GLU B 1 40 ? -6.362 -0.120 75.046 1.00 47.87 40 GLU B N 1
ATOM 1343 C CA . GLU B 1 40 ? -5.543 0.370 73.944 1.00 38.89 40 GLU B CA 1
ATOM 1344 C C . GLU B 1 40 ? -5.849 1.823 73.606 1.00 31.43 40 GLU B C 1
ATOM 1345 O O . GLU B 1 40 ? -4.985 2.522 73.065 1.00 40.98 40 GLU B O 1
ATOM 1351 N N . ALA B 1 41 ? -7.059 2.293 73.914 1.00 26.15 41 ALA B N 1
ATOM 1352 C CA . ALA B 1 41 ? -7.396 3.690 73.663 1.00 22.55 41 ALA B CA 1
ATOM 1353 C C . ALA B 1 41 ? -6.615 4.617 74.586 1.00 35.23 41 ALA B C 1
ATOM 1354 O O . ALA B 1 41 ? -6.057 5.627 74.143 1.00 33.02 41 ALA B O 1
ATOM 1356 N N . ILE B 1 42 ? -6.561 4.286 75.879 1.00 37.46 42 ILE B N 1
ATOM 1357 C CA . ILE B 1 42 ? -5.814 5.111 76.822 1.00 27.57 42 ILE B CA 1
ATOM 1358 C C . ILE B 1 42 ? -4.314 4.956 76.602 1.00 27.78 42 ILE B C 1
ATOM 1359 O O . ILE B 1 42 ? -3.539 5.880 76.882 1.00 30.32 42 ILE B O 1
ATOM 1364 N N . ARG B 1 43 ? -3.877 3.803 76.089 1.00 32.55 43 ARG B N 1
ATOM 1365 C CA . ARG B 1 43 ? -2.455 3.595 75.833 1.00 20.99 43 ARG B CA 1
ATOM 1366 C C . ARG B 1 43 ? -1.953 4.527 74.737 1.00 20.87 43 ARG B C 1
ATOM 1367 O O . ARG B 1 43 ? -0.927 5.197 74.899 1.00 42.90 43 ARG B O 1
ATOM 1375 N N . TRP B 1 44 ? -2.666 4.582 73.610 1.00 30.58 44 TRP B N 1
ATOM 1376 C CA . TRP B 1 44 ? -2.262 5.474 72.528 1.00 27.79 44 TRP B CA 1
ATOM 1377 C C . TRP B 1 44 ? -2.521 6.934 72.875 1.00 37.12 44 TRP B C 1
ATOM 1378 O O . TRP B 1 44 ? -1.785 7.816 72.419 1.00 35.70 44 TRP B O 1
ATOM 1389 N N . LEU B 1 45 ? -3.556 7.209 73.672 1.00 40.77 45 LEU B N 1
ATOM 1390 C CA . LEU B 1 45 ? -3.815 8.581 74.098 1.00 29.52 45 LEU B CA 1
ATOM 1391 C C . LEU B 1 45 ? -2.687 9.099 74.980 1.00 33.08 45 LEU B C 1
ATOM 1392 O O . LEU B 1 45 ? -2.190 10.214 74.782 1.00 24.78 45 LEU B O 1
ATOM 1397 N N . ARG B 1 46 ? -2.270 8.299 75.964 1.00 38.69 46 ARG B N 1
ATOM 1398 C CA . ARG B 1 46 ? -1.184 8.712 76.844 1.00 33.16 46 ARG B CA 1
ATOM 1399 C C . ARG B 1 46 ? 0.132 8.835 76.087 1.00 26.60 46 ARG B C 1
ATOM 1400 O O . ARG B 1 46 ? 0.954 9.700 76.411 1.00 21.81 46 ARG B O 1
ATOM 1416 N N . ALA B 1 48 ? 0.445 9.703 72.922 1.00 24.75 48 ALA B N 1
ATOM 1417 C CA . ALA B 1 48 ? 0.370 10.945 72.161 1.00 21.53 48 ALA B CA 1
ATOM 1418 C C . ALA B 1 48 ? 0.467 12.162 73.070 1.00 26.61 48 ALA B C 1
ATOM 1419 O O . ALA B 1 48 ? 1.004 13.198 72.660 1.00 34.98 48 ALA B O 1
ATOM 1421 N N . ALA B 1 49 ? -0.043 12.060 74.299 1.00 30.28 49 ALA B N 1
ATOM 1422 C CA . ALA B 1 49 ? 0.083 13.163 75.246 1.00 28.53 49 ALA B CA 1
ATOM 1423 C C . ALA B 1 49 ? 1.526 13.330 75.705 1.00 31.45 49 ALA B C 1
ATOM 1424 O O . ALA B 1 49 ? 2.023 14.457 75.810 1.00 27.05 49 ALA B O 1
ATOM 1426 N N . GLU B 1 50 ? 2.214 12.219 75.985 1.00 34.88 50 GLU B N 1
ATOM 1427 C CA . GLU B 1 50 ? 3.632 12.294 76.316 1.00 31.46 50 GLU B CA 1
ATOM 1428 C C . GLU B 1 50 ? 4.459 12.756 75.124 1.00 23.63 50 GLU B C 1
ATOM 1429 O O . GLU B 1 50 ? 5.526 13.354 75.304 1.00 26.47 50 GLU B O 1
ATOM 1435 N N . GLY B 1 51 ? 3.986 12.492 73.905 1.00 22.23 51 GLY B N 1
ATOM 1436 C CA . GLY B 1 51 ? 4.685 12.927 72.710 1.00 22.26 51 GLY B CA 1
ATOM 1437 C C . GLY B 1 51 ? 4.612 14.415 72.443 1.00 22.69 51 GLY B C 1
ATOM 1438 O O . GLY B 1 51 ? 5.342 14.905 71.574 1.00 32.18 51 GLY B O 1
ATOM 1439 N N . GLY B 1 52 ? 3.758 15.139 73.157 1.00 22.96 52 GLY B N 1
ATOM 1440 C CA . GLY B 1 52 ? 3.656 16.573 73.007 1.00 23.47 52 GLY B CA 1
ATOM 1441 C C . GLY B 1 52 ? 2.447 17.078 72.250 1.00 30.13 52 GLY B C 1
ATOM 1442 O O . GLY B 1 52 ? 2.442 18.246 71.845 1.00 39.01 52 GLY B O 1
ATOM 1443 N N . LEU B 1 53 ? 1.431 16.248 72.045 1.00 24.45 53 LEU B N 1
ATOM 1444 C CA . LEU B 1 53 ? 0.238 16.686 71.330 1.00 23.28 53 LEU B CA 1
ATOM 1445 C C . LEU B 1 53 ? -0.712 17.384 72.293 1.00 25.69 53 LEU B C 1
ATOM 1446 O O . LEU B 1 53 ? -1.174 16.758 73.254 1.00 28.65 53 LEU B O 1
ATOM 1451 N N . PRO B 1 54 ? -1.031 18.665 72.080 1.00 39.47 54 PRO B N 1
ATOM 1452 C CA . PRO B 1 54 ? -1.904 19.367 73.037 1.00 24.76 54 PRO B CA 1
ATOM 1453 C C . PRO B 1 54 ? -3.297 18.772 73.136 1.00 24.65 54 PRO B C 1
ATOM 1454 O O . PRO B 1 54 ? -3.844 18.675 74.242 1.00 31.05 54 PRO B O 1
ATOM 1458 N N . ARG B 1 55 ? -3.890 18.371 72.009 1.00 24.43 55 ARG B N 1
ATOM 1459 C CA . ARG B 1 55 ? -5.233 17.799 72.049 1.00 24.43 55 ARG B CA 1
ATOM 1460 C C . ARG B 1 55 ? -5.253 16.496 72.839 1.00 23.97 55 ARG B C 1
ATOM 1461 O O . ARG B 1 55 ? -6.220 16.210 73.555 1.00 24.14 55 ARG B O 1
ATOM 1469 N N . ALA B 1 56 ? -4.190 15.696 72.726 1.00 25.72 56 ALA B N 1
ATOM 1470 C CA . ALA B 1 56 ? -4.094 14.486 73.534 1.00 23.11 56 ALA B CA 1
ATOM 1471 C C . ALA B 1 56 ? -3.848 14.824 74.999 1.00 23.39 56 ALA B C 1
ATOM 1472 O O . ALA B 1 56 ? -4.372 14.152 75.894 1.00 23.38 56 ALA B O 1
ATOM 1474 N N . GLN B 1 57 ? -3.050 15.862 75.261 1.00 28.03 57 GLN B N 1
ATOM 1475 C CA . GLN B 1 57 ? -2.842 16.306 76.635 1.00 24.13 57 GLN B CA 1
ATOM 1476 C C . GLN B 1 57 ? -4.129 16.858 77.234 1.00 24.64 57 GLN B C 1
ATOM 1477 O O . GLN B 1 57 ? -4.411 16.644 78.418 1.00 24.87 57 GLN B O 1
ATOM 1483 N N . ALA B 1 58 ? -4.922 17.569 76.429 1.00 39.09 58 ALA B N 1
ATOM 1484 C CA . ALA B 1 58 ? -6.195 18.088 76.917 1.00 31.97 58 ALA B CA 1
ATOM 1485 C C . ALA B 1 58 ? -7.203 16.966 77.130 1.00 25.23 58 ALA B C 1
ATOM 1486 O O . ALA B 1 58 ? -7.958 16.979 78.109 1.00 32.39 58 ALA B O 1
ATOM 1488 N N . GLY B 1 59 ? -7.230 15.987 76.224 1.00 24.67 59 GLY B N 1
ATOM 1489 C CA . GLY B 1 59 ? -8.127 14.857 76.402 1.00 29.78 59 GLY B CA 1
ATOM 1490 C C . GLY B 1 59 ? -7.736 13.986 77.579 1.00 40.04 59 GLY B C 1
ATOM 1491 O O . GLY B 1 59 ? -8.599 13.476 78.299 1.00 49.92 59 GLY B O 1
ATOM 1492 N N . LEU B 1 60 ? -6.430 13.803 77.793 1.00 48.53 60 LEU B N 1
ATOM 1493 C CA . LEU B 1 60 ? -5.971 13.035 78.944 1.00 38.79 60 LEU B CA 1
ATOM 1494 C C . LEU B 1 60 ? -6.276 13.755 80.251 1.00 32.96 60 LEU B C 1
ATOM 1495 O O . LEU B 1 60 ? -6.505 13.104 81.277 1.00 29.60 60 LEU B O 1
ATOM 1500 N N . GLY B 1 61 ? -6.289 15.089 80.234 1.00 29.15 61 GLY B N 1
ATOM 1501 C CA . GLY B 1 61 ? -6.632 15.834 81.432 1.00 28.75 61 GLY B CA 1
ATOM 1502 C C . GLY B 1 61 ? -8.113 15.805 81.750 1.00 44.61 61 GLY B C 1
ATOM 1503 O O . GLY B 1 61 ? -8.502 15.938 82.914 1.00 42.12 61 GLY B O 1
ATOM 1504 N N . TRP B 1 62 ? -8.958 15.637 80.729 1.00 39.29 62 TRP B N 1
ATOM 1505 C CA . TRP B 1 62 ? -10.393 15.544 80.974 1.00 43.13 62 TRP B CA 1
ATOM 1506 C C . TRP B 1 62 ? -10.759 14.236 81.661 1.00 46.26 62 TRP B C 1
ATOM 1507 O O . TRP B 1 62 ? -11.715 14.196 82.444 1.00 66.12 62 TRP B O 1
ATOM 1526 N N . TYR B 1 64 ? -8.904 12.632 83.841 1.00 37.76 64 TYR B N 1
ATOM 1527 C CA . TYR B 1 64 ? -8.578 12.796 85.252 1.00 35.53 64 TYR B CA 1
ATOM 1528 C C . TYR B 1 64 ? -9.566 13.712 85.965 1.00 38.12 64 TYR B C 1
ATOM 1529 O O . TYR B 1 64 ? -9.698 13.626 87.191 1.00 52.19 64 TYR B O 1
ATOM 1538 N N . ALA B 1 65 ? -10.258 14.582 85.225 1.00 41.45 65 ALA B N 1
ATOM 1539 C CA . ALA B 1 65 ? -11.285 15.455 85.783 1.00 51.96 65 ALA B CA 1
ATOM 1540 C C . ALA B 1 65 ? -12.636 14.762 85.888 1.00 45.83 65 ALA B C 1
ATOM 1541 O O . ALA B 1 65 ? -13.311 14.877 86.916 1.00 52.68 65 ALA B O 1
ATOM 1543 N N . ALA B 1 66 ? -13.051 14.047 84.844 1.00 32.35 66 ALA B N 1
ATOM 1544 C CA . ALA B 1 66 ? -14.344 13.375 84.881 1.00 36.46 66 ALA B CA 1
ATOM 1545 C C . ALA B 1 66 ? -14.266 12.010 85.550 1.00 31.36 66 ALA B C 1
ATOM 1546 O O . ALA B 1 66 ? -15.264 11.542 86.109 1.00 44.47 66 ALA B O 1
ATOM 1548 N N . GLY B 1 67 ? -13.110 11.360 85.500 1.00 28.44 67 GLY B N 1
ATOM 1549 C CA . GLY B 1 67 ? -12.945 10.083 86.159 1.00 27.17 67 GLY B CA 1
ATOM 1550 C C . GLY B 1 67 ? -13.343 8.900 85.302 1.00 46.05 67 GLY B C 1
ATOM 1551 O O . GLY B 1 67 ? -14.070 8.012 85.760 1.00 61.21 67 GLY B O 1
ATOM 1552 N N . ARG B 1 68 ? -12.886 8.879 84.052 1.00 42.00 68 ARG B N 1
ATOM 1553 C CA . ARG B 1 68 ? -13.077 7.739 83.166 1.00 48.89 68 ARG B CA 1
ATOM 1554 C C . ARG B 1 68 ? -11.719 7.194 82.753 1.00 52.82 68 ARG B C 1
ATOM 1555 O O . ARG B 1 68 ? -10.824 7.960 82.381 1.00 70.14 68 ARG B O 1
ATOM 1563 N N . GLY B 1 69 ? -11.570 5.873 82.816 1.00 46.30 69 GLY B N 1
ATOM 1564 C CA . GLY B 1 69 ? -10.314 5.235 82.476 1.00 55.01 69 GLY B CA 1
ATOM 1565 C C . GLY B 1 69 ? -9.326 5.256 83.624 1.00 59.07 69 GLY B C 1
ATOM 1566 O O . GLY B 1 69 ? -8.561 4.307 83.819 1.00 66.25 69 GLY B O 1
ATOM 1567 N N . VAL B 1 70 ? -9.337 6.349 84.389 1.00 51.65 70 VAL B N 1
ATOM 1568 C CA . VAL B 1 70 ? -8.500 6.507 85.570 1.00 52.39 70 VAL B CA 1
ATOM 1569 C C . VAL B 1 70 ? -9.348 7.124 86.674 1.00 46.46 70 VAL B C 1
ATOM 1570 O O . VAL B 1 70 ? -10.367 7.769 86.419 1.00 44.15 70 VAL B O 1
ATOM 1574 N N . ASN B 1 71 ? -8.918 6.910 87.915 1.00 55.28 71 ASN B N 1
ATOM 1575 C CA . ASN B 1 71 ? -9.605 7.514 89.047 1.00 59.53 71 ASN B CA 1
ATOM 1576 C C . ASN B 1 71 ? -9.486 9.032 88.988 1.00 48.21 71 ASN B C 1
ATOM 1577 O O . ASN B 1 71 ? -8.500 9.582 88.488 1.00 59.34 71 ASN B O 1
ATOM 1582 N N . LYS B 1 72 ? -10.510 9.711 89.498 1.00 37.10 72 LYS B N 1
ATOM 1583 C CA . LYS B 1 72 ? -10.542 11.167 89.455 1.00 30.73 72 LYS B CA 1
ATOM 1584 C C . LYS B 1 72 ? -9.399 11.750 90.276 1.00 34.37 72 LYS B C 1
ATOM 1585 O O . LYS B 1 72 ? -9.324 11.543 91.491 1.00 48.26 72 LYS B O 1
ATOM 1591 N N . ASP B 1 73 ? -8.508 12.477 89.605 1.00 44.41 73 ASP B N 1
ATOM 1592 C CA . ASP B 1 73 ? -7.377 13.140 90.247 1.00 48.66 73 ASP B CA 1
ATOM 1593 C C . ASP B 1 73 ? -7.377 14.594 89.800 1.00 45.49 73 ASP B C 1
ATOM 1594 O O . ASP B 1 73 ? -7.023 14.895 88.655 1.00 49.95 73 ASP B O 1
ATOM 1599 N N . GLU B 1 74 ? -7.777 15.495 90.701 1.00 40.99 74 GLU B N 1
ATOM 1600 C CA . GLU B 1 74 ? -7.830 16.911 90.357 1.00 45.37 74 GLU B CA 1
ATOM 1601 C C . GLU B 1 74 ? -6.440 17.491 90.131 1.00 47.86 74 GLU B C 1
ATOM 1602 O O . GLU B 1 74 ? -6.286 18.442 89.357 1.00 47.20 74 GLU B O 1
ATOM 1608 N N . THR B 1 75 ? -5.421 16.937 90.792 1.00 53.43 75 THR B N 1
ATOM 1609 C CA . THR B 1 75 ? -4.062 17.440 90.611 1.00 51.80 75 THR B CA 1
ATOM 1610 C C . THR B 1 75 ? -3.500 17.023 89.257 1.00 43.23 75 THR B C 1
ATOM 1611 O O . THR B 1 75 ? -2.929 17.845 88.531 1.00 39.18 75 THR B O 1
ATOM 1615 N N . LEU B 1 76 ? -3.655 15.745 88.899 1.00 41.96 76 LEU B N 1
ATOM 1616 C CA . LEU B 1 76 ? -3.175 15.281 87.601 1.00 33.73 76 LEU B CA 1
ATOM 1617 C C . LEU B 1 76 ? -3.974 15.885 86.455 1.00 38.16 76 LEU B C 1
ATOM 1618 O O . LEU B 1 76 ? -3.446 16.039 85.348 1.00 46.89 76 LEU B O 1
ATOM 1623 N N . SER B 1 77 ? -5.241 16.234 86.695 1.00 31.70 77 SER B N 1
ATOM 1624 C CA . SER B 1 77 ? -6.041 16.864 85.650 1.00 34.13 77 SER B CA 1
ATOM 1625 C C . SER B 1 77 ? -5.554 18.274 85.344 1.00 40.05 77 SER B C 1
ATOM 1626 O O . SER B 1 77 ? -5.648 18.725 84.197 1.00 49.54 77 SER B O 1
ATOM 1629 N N . PHE B 1 78 ? -5.036 18.982 86.350 1.00 35.50 78 PHE B N 1
ATOM 1630 C CA . PHE B 1 78 ? -4.530 20.331 86.121 1.00 37.14 78 PHE B CA 1
ATOM 1631 C C . PHE B 1 78 ? -3.242 20.302 85.307 1.00 43.71 78 PHE B C 1
ATOM 1632 O O . PHE B 1 78 ? -3.079 21.077 84.358 1.00 36.04 78 PHE B O 1
ATOM 1640 N N . SER B 1 79 ? -2.313 19.412 85.668 1.00 41.47 79 SER B N 1
ATOM 1641 C CA . SER B 1 79 ? -1.014 19.382 85.003 1.00 39.11 79 SER B CA 1
ATOM 1642 C C . SER B 1 79 ? -1.151 19.035 83.526 1.00 49.50 79 SER B C 1
ATOM 1643 O O . SER B 1 79 ? -0.418 19.569 82.685 1.00 61.05 79 SER B O 1
ATOM 1646 N N . TRP B 1 80 ? -2.085 18.143 83.188 1.00 46.72 80 TRP B N 1
ATOM 1647 C CA . TRP B 1 80 ? -2.292 17.803 81.784 1.00 35.58 80 TRP B CA 1
ATOM 1648 C C . TRP B 1 80 ? -3.010 18.925 81.043 1.00 35.96 80 TRP B C 1
ATOM 1649 O O . TRP B 1 80 ? -2.693 19.211 79.883 1.00 40.15 80 TRP B O 1
ATOM 1660 N N . TYR B 1 81 ? -3.982 19.571 81.693 1.00 37.33 81 TYR B N 1
ATOM 1661 C CA . TYR B 1 81 ? -4.627 20.726 81.078 1.00 28.48 81 TYR B CA 1
ATOM 1662 C C . TYR B 1 81 ? -3.679 21.914 80.991 1.00 30.96 81 TYR B C 1
ATOM 1663 O O . TYR B 1 81 ? -3.813 22.746 80.086 1.00 31.05 81 TYR B O 1
ATOM 1672 N N . GLU B 1 82 ? -2.722 22.012 81.917 1.00 33.52 82 GLU B N 1
ATOM 1673 C CA . GLU B 1 82 ? -1.766 23.114 81.882 1.00 45.43 82 GLU B CA 1
ATOM 1674 C C . GLU B 1 82 ? -0.822 22.983 80.693 1.00 50.52 82 GLU B C 1
ATOM 1675 O O . GLU B 1 82 ? -0.594 23.953 79.961 1.00 52.38 82 GLU B O 1
ATOM 1681 N N . ARG B 1 83 ? -0.263 21.787 80.487 1.00 39.88 83 ARG B N 1
ATOM 1682 C CA . ARG B 1 83 ? 0.655 21.580 79.371 1.00 27.16 83 ARG B CA 1
ATOM 1683 C C . ARG B 1 83 ? -0.026 21.854 78.036 1.00 26.93 83 ARG B C 1
ATOM 1684 O O . ARG B 1 83 ? 0.592 22.402 77.115 1.00 39.90 83 ARG B O 1
ATOM 1692 N N . ALA B 1 84 ? -1.304 21.485 77.914 1.00 30.57 84 ALA B N 1
ATOM 1693 C CA . ALA B 1 84 ? -2.031 21.752 76.679 1.00 29.46 84 ALA B CA 1
ATOM 1694 C C . ALA B 1 84 ? -2.372 23.229 76.538 1.00 38.30 84 ALA B C 1
ATOM 1695 O O . ALA B 1 84 ? -2.372 23.760 75.422 1.00 44.22 84 ALA B O 1
ATOM 1697 N N . ALA B 1 85 ? -2.655 23.911 77.651 1.00 49.32 85 ALA B N 1
ATOM 1698 C CA . ALA B 1 85 ? -2.990 25.329 77.580 1.00 44.09 85 ALA B CA 1
ATOM 1699 C C . ALA B 1 85 ? -1.768 26.183 77.271 1.00 53.34 85 ALA B C 1
ATOM 1700 O O . ALA B 1 85 ? -1.899 27.246 76.654 1.00 51.40 85 ALA B O 1
ATOM 1702 N N . VAL B 1 86 ? -0.580 25.746 77.693 1.00 51.75 86 VAL B N 1
ATOM 1703 C CA . VAL B 1 86 ? 0.634 26.488 77.373 1.00 44.44 86 VAL B CA 1
ATOM 1704 C C . VAL B 1 86 ? 0.903 26.447 75.873 1.00 47.83 86 VAL B C 1
ATOM 1705 O O . VAL B 1 86 ? 1.293 27.454 75.269 1.00 62.40 86 VAL B O 1
ATOM 1709 N N . ALA B 1 87 ? 0.676 25.290 75.245 1.00 29.87 87 ALA B N 1
ATOM 1710 C CA . ALA B 1 87 ? 0.878 25.138 73.810 1.00 29.98 87 ALA B CA 1
ATOM 1711 C C . ALA B 1 87 ? -0.124 25.929 72.979 1.00 49.89 87 ALA B C 1
ATOM 1712 O O . ALA B 1 87 ? 0.098 26.104 71.775 1.00 64.80 87 ALA B O 1
ATOM 1714 N N . GLY B 1 88 ? -1.207 26.404 73.577 1.00 46.03 88 GLY B N 1
ATOM 1715 C CA . GLY B 1 88 ? -2.189 27.200 72.883 1.00 52.62 88 GLY B CA 1
ATOM 1716 C C . GLY B 1 88 ? -3.493 26.504 72.544 1.00 65.09 88 GLY B C 1
ATOM 1717 O O . GLY B 1 88 ? -4.181 26.949 71.617 1.00 84.28 88 GLY B O 1
ATOM 1718 N N . PHE B 1 89 ? -3.851 25.442 73.250 1.00 61.06 89 PHE B N 1
ATOM 1719 C CA . PHE B 1 89 ? -5.115 24.762 72.988 1.00 53.28 89 PHE B CA 1
ATOM 1720 C C . PHE B 1 89 ? -6.266 25.602 73.527 1.00 54.62 89 PHE B C 1
ATOM 1721 O O . PHE B 1 89 ? -6.267 25.941 74.718 1.00 66.14 89 PHE B O 1
ATOM 1729 N N . PRO B 1 90 ? -7.256 25.962 72.703 1.00 54.37 90 PRO B N 1
ATOM 1730 C CA . PRO B 1 90 ? -8.317 26.860 73.193 1.00 45.98 90 PRO B CA 1
ATOM 1731 C C . PRO B 1 90 ? -9.165 26.255 74.298 1.00 32.94 90 PRO B C 1
ATOM 1732 O O . PRO B 1 90 ? -9.455 26.935 75.290 1.00 46.03 90 PRO B O 1
ATOM 1736 N N . VAL B 1 91 ? -9.571 24.991 74.157 1.00 33.06 91 VAL B N 1
ATOM 1737 C CA . VAL B 1 91 ? -10.401 24.364 75.180 1.00 30.37 91 VAL B CA 1
ATOM 1738 C C . VAL B 1 91 ? -9.615 24.162 76.470 1.00 38.13 91 VAL B C 1
ATOM 1739 O O . VAL B 1 91 ? -10.179 24.235 77.568 1.00 41.71 91 VAL B O 1
ATOM 1743 N N . ALA B 1 92 ? -8.308 23.911 76.366 1.00 39.06 92 ALA B N 1
ATOM 1744 C CA . ALA B 1 92 ? -7.499 23.710 77.563 1.00 28.84 92 ALA B CA 1
ATOM 1745 C C . ALA B 1 92 ? -7.297 25.015 78.324 1.00 38.29 92 ALA B C 1
ATOM 1746 O O . ALA B 1 92 ? -7.244 25.018 79.560 1.00 39.03 92 ALA B O 1
ATOM 1748 N N . GLN B 1 93 ? -7.176 26.133 77.603 1.00 38.80 93 GLN B N 1
ATOM 1749 C CA . GLN B 1 93 ? -7.028 27.425 78.266 1.00 43.15 93 GLN B CA 1
ATOM 1750 C C . GLN B 1 93 ? -8.295 27.807 79.021 1.00 47.38 93 GLN B C 1
ATOM 1751 O O . GLN B 1 93 ? -8.225 28.408 80.100 1.00 41.20 93 GLN B O 1
ATOM 1757 N N . TYR B 1 94 ? -9.463 27.465 78.472 1.00 40.76 94 TYR B N 1
ATOM 1758 C CA . TYR B 1 94 ? -10.714 27.733 79.174 1.00 38.23 94 TYR B CA 1
ATOM 1759 C C . TYR B 1 94 ? -10.845 26.866 80.420 1.00 43.10 94 TYR B C 1
ATOM 1760 O O . TYR B 1 94 ? -11.279 27.346 81.475 1.00 52.35 94 TYR B O 1
ATOM 1777 N N . LEU B 1 96 ? -8.438 25.696 82.116 1.00 45.85 96 LEU B N 1
ATOM 1778 C CA . LEU B 1 96 ? -7.413 26.089 83.076 1.00 51.49 96 LEU B CA 1
ATOM 1779 C C . LEU B 1 96 ? -7.837 27.319 83.870 1.00 50.94 96 LEU B C 1
ATOM 1780 O O . LEU B 1 96 ? -7.587 27.397 85.078 1.00 56.65 96 LEU B O 1
ATOM 1785 N N . GLY B 1 97 ? -8.475 28.289 83.211 1.00 38.52 97 GLY B N 1
ATOM 1786 C CA . GLY B 1 97 ? -9.019 29.424 83.936 1.00 50.81 97 GLY B CA 1
ATOM 1787 C C . GLY B 1 97 ? -10.131 29.030 84.885 1.00 60.93 97 GLY B C 1
ATOM 1788 O O . GLY B 1 97 ? -10.316 29.659 85.930 1.00 76.14 97 GLY B O 1
ATOM 1789 N N . ARG B 1 98 ? -10.885 27.984 84.539 1.00 60.57 98 ARG B N 1
ATOM 1790 C CA . ARG B 1 98 ? -11.907 27.472 85.444 1.00 59.23 98 ARG B CA 1
ATOM 1791 C C . ARG B 1 98 ? -11.285 26.788 86.656 1.00 73.54 98 ARG B C 1
ATOM 1792 O O . ARG B 1 98 ? -11.894 26.759 87.731 1.00 84.98 98 ARG B O 1
ATOM 1800 N N . TYR B 1 99 ? -10.075 26.244 86.507 1.00 71.35 99 TYR B N 1
ATOM 1801 C CA . TYR B 1 99 ? -9.384 25.644 87.642 1.00 62.54 99 TYR B CA 1
ATOM 1802 C C . TYR B 1 99 ? -8.800 26.696 88.576 1.00 60.87 99 TYR B C 1
ATOM 1803 O O . TYR B 1 99 ? -8.744 26.475 89.791 1.00 57.84 99 TYR B O 1
ATOM 1812 N N . TYR B 1 100 ? -8.359 27.834 88.035 1.00 57.93 100 TYR B N 1
ATOM 1813 C CA . TYR B 1 100 ? -7.871 28.921 88.875 1.00 60.06 100 TYR B CA 1
ATOM 1814 C C . TYR B 1 100 ? -9.001 29.663 89.575 1.00 75.60 100 TYR B C 1
ATOM 1815 O O . TYR B 1 100 ? -8.760 30.311 90.599 1.00 80.36 100 TYR B O 1
ATOM 1824 N N . GLU B 1 101 ? -10.223 29.584 89.048 1.00 75.21 101 GLU B N 1
ATOM 1825 C CA . GLU B 1 101 ? -11.355 30.270 89.661 1.00 77.20 101 GLU B CA 1
ATOM 1826 C C . GLU B 1 101 ? -11.931 29.461 90.818 1.00 72.59 101 GLU B C 1
ATOM 1827 O O . GLU B 1 101 ? -11.905 29.901 91.973 1.00 80.34 101 GLU B O 1
ATOM 1833 N N . LYS B 1 102 ? -12.455 28.273 90.523 1.00 57.89 102 LYS B N 1
ATOM 1834 C CA . LYS B 1 102 ? -13.070 27.420 91.532 1.00 65.91 102 LYS B CA 1
ATOM 1835 C C . LYS B 1 102 ? -12.053 26.660 92.373 1.00 68.27 102 LYS B C 1
ATOM 1836 O O . LYS B 1 102 ? -12.453 25.943 93.297 1.00 71.48 102 LYS B O 1
ATOM 1842 N N . GLY B 1 103 ? -10.764 26.794 92.082 1.00 79.27 103 GLY B N 1
ATOM 1843 C CA . GLY B 1 103 ? -9.741 26.118 92.861 1.00 80.92 103 GLY B CA 1
ATOM 1844 C C . GLY B 1 103 ? -9.730 24.613 92.708 1.00 82.40 103 GLY B C 1
ATOM 1845 O O . GLY B 1 103 ? -9.607 23.894 93.708 1.00 83.01 103 GLY B O 1
ATOM 1846 N N . ILE B 1 104 ? -9.854 24.116 91.481 1.00 74.12 104 ILE B N 1
ATOM 1847 C CA . ILE B 1 104 ? -9.858 22.682 91.216 1.00 71.38 104 ILE B CA 1
ATOM 1848 C C . ILE B 1 104 ? -8.429 22.260 90.896 1.00 81.08 104 ILE B C 1
ATOM 1849 O O . ILE B 1 104 ? -7.866 22.663 89.875 1.00 85.50 104 ILE B O 1
ATOM 1854 N N . GLY B 1 105 ? -7.839 21.446 91.772 1.00 87.98 105 GLY B N 1
ATOM 1855 C CA . GLY B 1 105 ? -6.492 20.955 91.586 1.00 79.13 105 GLY B CA 1
ATOM 1856 C C . GLY B 1 105 ? -5.390 21.895 92.024 1.00 80.42 105 GLY B C 1
ATOM 1857 O O . GLY B 1 105 ? -4.271 21.434 92.281 1.00 88.25 105 GLY B O 1
ATOM 1858 N N . VAL B 1 106 ? -5.660 23.196 92.114 1.00 79.91 106 VAL B N 1
ATOM 1859 C CA . VAL B 1 106 ? -4.683 24.193 92.528 1.00 82.78 106 VAL B CA 1
ATOM 1860 C C . VAL B 1 106 ? -5.358 25.171 93.480 1.00 90.07 106 VAL B C 1
ATOM 1861 O O . VAL B 1 106 ? -6.565 25.102 93.728 1.00 88.77 106 VAL B O 1
ATOM 1865 N N . ALA B 1 107 ? -4.565 26.094 94.016 1.00 88.95 107 ALA B N 1
ATOM 1866 C CA . ALA B 1 107 ? -5.103 27.135 94.877 1.00 89.46 107 ALA B CA 1
ATOM 1867 C C . ALA B 1 107 ? -5.884 28.153 94.054 1.00 93.75 107 ALA B C 1
ATOM 1868 O O . ALA B 1 107 ? -5.578 28.408 92.886 1.00 96.98 107 ALA B O 1
ATOM 1870 N N . LYS B 1 108 ? -6.906 28.735 94.678 1.00 85.34 108 LYS B N 1
ATOM 1871 C CA . LYS B 1 108 ? -7.736 29.715 93.992 1.00 85.59 108 LYS B CA 1
ATOM 1872 C C . LYS B 1 108 ? -6.924 30.955 93.641 1.00 85.38 108 LYS B C 1
ATOM 1873 O O . LYS B 1 108 ? -6.137 31.454 94.450 1.00 89.03 108 LYS B O 1
ATOM 1879 N N . ASP B 1 109 ? -7.119 31.451 92.419 1.00 83.48 109 ASP B N 1
ATOM 1880 C CA . ASP B 1 109 ? -6.419 32.656 91.969 1.00 88.04 109 ASP B CA 1
ATOM 1881 C C . ASP B 1 109 ? -7.231 33.249 90.811 1.00 84.22 109 ASP B C 1
ATOM 1882 O O . ASP B 1 109 ? -7.014 32.902 89.650 1.00 81.58 109 ASP B O 1
ATOM 1887 N N . ARG B 1 110 ? -8.164 34.140 91.153 1.00 84.56 110 ARG B N 1
ATOM 1888 C CA . ARG B 1 110 ? -8.975 34.802 90.137 1.00 72.61 110 ARG B CA 1
ATOM 1889 C C . ARG B 1 110 ? -8.142 35.705 89.235 1.00 79.74 110 ARG B C 1
ATOM 1890 O O . ARG B 1 110 ? -8.544 35.964 88.095 1.00 73.01 110 ARG B O 1
ATOM 1898 N N . VAL B 1 111 ? -6.987 36.175 89.712 1.00 92.41 111 VAL B N 1
ATOM 1899 C CA . VAL B 1 111 ? -6.141 37.046 88.899 1.00 97.85 111 VAL B CA 1
ATOM 1900 C C . VAL B 1 111 ? -5.628 36.296 87.675 1.00 94.31 111 VAL B C 1
ATOM 1901 O O . VAL B 1 111 ? -5.680 36.802 86.547 1.00 86.61 111 VAL B O 1
ATOM 1905 N N . LEU B 1 112 ? -5.124 35.076 87.878 1.00 91.43 112 LEU B N 1
ATOM 1906 C CA . LEU B 1 112 ? -4.641 34.283 86.752 1.00 73.23 112 LEU B CA 1
ATOM 1907 C C . LEU B 1 112 ? -5.788 33.712 85.929 1.00 67.34 112 LEU B C 1
ATOM 1908 O O . LEU B 1 112 ? -5.620 33.456 84.731 1.00 67.56 112 LEU B O 1
ATOM 1913 N N . ALA B 1 113 ? -6.954 33.504 86.548 1.00 69.50 113 ALA B N 1
ATOM 1914 C CA . ALA B 1 113 ? -8.097 32.973 85.814 1.00 58.63 113 ALA B CA 1
ATOM 1915 C C . ALA B 1 113 ? -8.578 33.943 84.743 1.00 73.21 113 ALA B C 1
ATOM 1916 O O . ALA B 1 113 ? -9.119 33.513 83.718 1.00 61.36 113 ALA B O 1
ATOM 1918 N N . LYS B 1 114 ? -8.394 35.248 84.960 1.00 80.37 114 LYS B N 1
ATOM 1919 C CA . LYS B 1 114 ? -8.770 36.224 83.944 1.00 84.34 114 LYS B CA 1
ATOM 1920 C C . LYS B 1 114 ? -7.885 36.116 82.710 1.00 88.46 114 LYS B C 1
ATOM 1921 O O . LYS B 1 114 ? -8.348 36.374 81.593 1.00 102.36 114 LYS B O 1
ATOM 1927 N N . GLU B 1 115 ? -6.619 35.736 82.888 1.00 75.97 115 GLU B N 1
ATOM 1928 C CA . GLU B 1 115 ? -5.705 35.636 81.755 1.00 73.66 115 GLU B CA 1
ATOM 1929 C C . GLU B 1 115 ? -6.059 34.452 80.864 1.00 82.59 115 GLU B C 1
ATOM 1930 O O . GLU B 1 115 ? -6.166 34.594 79.641 1.00 81.49 115 GLU B O 1
ATOM 1936 N N . TRP B 1 116 ? -6.245 33.271 81.462 1.00 82.87 116 TRP B N 1
ATOM 1937 C CA . TRP B 1 116 ? -6.576 32.088 80.672 1.00 73.69 116 TRP B CA 1
ATOM 1938 C C . TRP B 1 116 ? -7.947 32.223 80.021 1.00 82.72 116 TRP B C 1
ATOM 1939 O O . TRP B 1 116 ? -8.154 31.750 78.897 1.00 85.31 116 TRP B O 1
ATOM 1950 N N . TYR B 1 117 ? -8.897 32.859 80.710 1.00 77.47 117 TYR B N 1
ATOM 1951 C CA . TYR B 1 117 ? -10.186 33.147 80.091 1.00 68.03 117 TYR B CA 1
ATOM 1952 C C . TYR B 1 117 ? -10.029 34.109 78.921 1.00 74.26 117 TYR B C 1
ATOM 1953 O O . TYR B 1 117 ? -10.740 33.999 77.915 1.00 61.07 117 TYR B O 1
ATOM 1962 N N . GLU B 1 118 ? -9.097 35.059 79.034 1.00 82.84 118 GLU B N 1
ATOM 1963 C CA . GLU B 1 118 ? -8.883 36.019 77.956 1.00 88.60 118 GLU B CA 1
ATOM 1964 C C . GLU B 1 118 ? -8.162 35.374 76.779 1.00 86.91 118 GLU B C 1
ATOM 1965 O O . GLU B 1 118 ? -8.479 35.660 75.618 1.00 81.36 118 GLU B O 1
ATOM 1971 N N . LYS B 1 119 ? -7.187 34.505 77.058 1.00 80.72 119 LYS B N 1
ATOM 1972 C CA . LYS B 1 119 ? -6.467 33.829 75.983 1.00 58.40 119 LYS B CA 1
ATOM 1973 C C . LYS B 1 119 ? -7.381 32.886 75.211 1.00 61.10 119 LYS B C 1
ATOM 1974 O O . LYS B 1 119 ? -7.291 32.794 73.981 1.00 56.62 119 LYS B O 1
ATOM 1980 N N . ALA B 1 120 ? -8.265 32.176 75.916 1.00 67.37 120 ALA B N 1
ATOM 1981 C CA . ALA B 1 120 ? -9.182 31.263 75.241 1.00 64.24 120 ALA B CA 1
ATOM 1982 C C . ALA B 1 120 ? -10.224 32.024 74.432 1.00 70.67 120 ALA B C 1
ATOM 1983 O O . ALA B 1 120 ? -10.546 31.636 73.303 1.00 65.38 120 ALA B O 1
ATOM 1985 N N . ALA B 1 121 ? -10.761 33.113 74.990 1.00 78.61 121 ALA B N 1
ATOM 1986 C CA . ALA B 1 121 ? -11.742 33.907 74.259 1.00 70.29 121 ALA B CA 1
ATOM 1987 C C . ALA B 1 121 ? -11.115 34.619 73.068 1.00 66.48 121 ALA B C 1
ATOM 1988 O O . ALA B 1 121 ? -11.811 34.918 72.091 1.00 64.93 121 ALA B O 1
ATOM 1990 N N . ALA B 1 122 ? -9.811 34.901 73.128 1.00 67.55 122 ALA B N 1
ATOM 1991 C CA . ALA B 1 122 ? -9.139 35.534 71.998 1.00 66.76 122 ALA B CA 1
ATOM 1992 C C . ALA B 1 122 ? -9.103 34.607 70.790 1.00 68.31 122 ALA B C 1
ATOM 1993 O O . ALA B 1 122 ? -9.301 35.050 69.653 1.00 62.60 122 ALA B O 1
ATOM 1995 N N . GLN B 1 123 ? -8.855 33.317 71.016 1.00 73.01 123 GLN B N 1
ATOM 1996 C CA . GLN B 1 123 ? -8.862 32.340 69.936 1.00 70.58 123 GLN B CA 1
ATOM 1997 C C . GLN B 1 123 ? -10.268 31.973 69.480 1.00 84.46 123 GLN B C 1
ATOM 1998 O O . GLN B 1 123 ? -10.410 31.258 68.481 1.00 81.16 123 GLN B O 1
ATOM 2004 N N . GLY B 1 124 ? -11.297 32.435 70.175 1.00 94.66 124 GLY B N 1
ATOM 2005 C CA . GLY B 1 124 ? -12.664 32.212 69.773 1.00 97.18 124 GLY B CA 1
ATOM 2006 C C . GLY B 1 124 ? -13.449 31.195 70.581 1.00 98.03 124 GLY B C 1
ATOM 2007 O O . GLY B 1 124 ? -14.486 30.724 70.098 1.00 106.44 124 GLY B O 1
ATOM 2008 N N . ASN B 1 125 ? -12.995 30.842 71.781 1.00 91.38 125 ASN B N 1
ATOM 2009 C CA . ASN B 1 125 ? -13.729 29.896 72.613 1.00 85.79 125 ASN B CA 1
ATOM 2010 C C . ASN B 1 125 ? -15.041 30.527 73.064 1.00 86.07 125 ASN B C 1
ATOM 2011 O O . ASN B 1 125 ? -15.041 31.557 73.746 1.00 83.33 125 ASN B O 1
ATOM 2016 N N . GLU B 1 126 ? -16.161 29.907 72.683 1.00 85.61 126 GLU B N 1
ATOM 2017 C CA . GLU B 1 126 ? -17.464 30.497 72.970 1.00 90.11 126 GLU B CA 1
ATOM 2018 C C . GLU B 1 126 ? -17.837 30.369 74.442 1.00 81.97 126 GLU B C 1
ATOM 2019 O O . GLU B 1 126 ? -18.611 31.186 74.954 1.00 72.91 126 GLU B O 1
ATOM 2025 N N . LYS B 1 127 ? -17.305 29.360 75.138 1.00 83.67 127 LYS B N 1
ATOM 2026 C CA . LYS B 1 127 ? -17.543 29.263 76.575 1.00 79.90 127 LYS B CA 1
ATOM 2027 C C . LYS B 1 127 ? -16.734 30.296 77.347 1.00 78.51 127 LYS B C 1
ATOM 2028 O O . LYS B 1 127 ? -17.180 30.768 78.400 1.00 77.66 127 LYS B O 1
ATOM 2034 N N . ALA B 1 128 ? -15.549 30.655 76.848 1.00 78.31 128 ALA B N 1
ATOM 2035 C CA . ALA B 1 128 ? -14.746 31.673 77.516 1.00 70.79 128 ALA B CA 1
ATOM 2036 C C . ALA B 1 128 ? -15.326 33.067 77.315 1.00 80.67 128 ALA B C 1
ATOM 2037 O O . ALA B 1 128 ? -15.161 33.935 78.179 1.00 87.17 128 ALA B O 1
ATOM 2039 N N . LYS B 1 129 ? -16.004 33.300 76.189 1.00 86.99 129 LYS B N 1
ATOM 2040 C CA . LYS B 1 129 ? -16.615 34.604 75.952 1.00 79.02 129 LYS B CA 1
ATOM 2041 C C . LYS B 1 129 ? -17.828 34.817 76.849 1.00 92.54 129 LYS B C 1
ATOM 2042 O O . LYS B 1 129 ? -18.056 35.929 77.340 1.00 100.58 129 LYS B O 1
ATOM 2048 N N . LYS B 1 130 ? -18.620 33.765 77.070 1.00 94.14 130 LYS B N 1
ATOM 2049 C CA . LYS B 1 130 ? -19.780 33.883 77.946 1.00 98.09 130 LYS B CA 1
ATOM 2050 C C . LYS B 1 130 ? -19.359 34.159 79.384 1.00 99.64 130 LYS B C 1
ATOM 2051 O O . LYS B 1 130 ? -20.031 34.909 80.102 1.00 107.75 130 LYS B O 1
ATOM 2057 N N . ARG B 1 131 ? -18.245 33.565 79.820 1.00 92.42 131 ARG B N 1
ATOM 2058 C CA . ARG B 1 131 ? -17.774 33.790 81.182 1.00 86.93 131 ARG B CA 1
ATOM 2059 C C . ARG B 1 131 ? -17.175 35.182 81.347 1.00 91.99 131 ARG B C 1
ATOM 2060 O O . ARG B 1 131 ? -17.283 35.776 82.425 1.00 100.96 131 ARG B O 1
ATOM 2068 N N . LEU B 1 132 ? -16.548 35.720 80.297 1.00 88.12 132 LEU B N 1
ATOM 2069 C CA . LEU B 1 132 ? -15.988 37.065 80.376 1.00 88.49 132 LEU B CA 1
ATOM 2070 C C . LEU B 1 132 ? -17.064 38.142 80.432 1.00 102.53 132 LEU B C 1
ATOM 2071 O O . LEU B 1 132 ? -16.757 39.287 80.783 1.00 104.68 132 LEU B O 1
ATOM 2076 N N . GLN B 1 133 ? -18.311 37.807 80.101 1.00 109.72 133 GLN B N 1
ATOM 2077 C CA . GLN B 1 133 ? -19.406 38.765 80.194 1.00 109.26 133 GLN B CA 1
ATOM 2078 C C . GLN B 1 133 ? -19.952 38.821 81.617 1.00 104.47 133 GLN B C 1
ATOM 2079 O O . GLN B 1 133 ? -21.166 38.729 81.828 1.00 106.92 133 GLN B O 1
ATOM 2085 N N . ASP B 1 134 ? -19.065 38.973 82.594 1.00 101.93 134 ASP B N 1
ATOM 2086 C CA . ASP B 1 134 ? -19.467 39.058 83.993 1.00 103.81 134 ASP B CA 1
ATOM 2087 C C . ASP B 1 134 ? -18.661 40.120 84.735 1.00 103.97 134 ASP B C 1
ATOM 2088 O O . ASP B 1 134 ? -17.777 39.801 85.529 1.00 99.07 134 ASP B O 1
#

InterPro domains:
  IPR006597 Sel1-like repeat [PF08238] (78-111)
  IPR006597 Sel1-like repeat [PF08238] (113-144)
  IPR006597 Sel1-like repeat [PF08238] (149-184)
  IPR006597 Sel1-like repeat [SM00671] (77-112)
  IPR006597 Sel1-like repeat [SM00671] (113-148)
  IPR006597 Sel1-like repeat [SM00671] (149-184)
  IPR011990 Tetratricopeptide-like helical domain superfamily [G3DSA:1.25.40.10] (25-195)
  IPR051726 Chitin Synthase Regulator [PTHR46430] (130-193)

Nearest PDB structures (foldseek):
  5b26-assembly2_C  TM=8.689E-01  e=1.471E-06  Mus musculus
  8d9x-assembly1_G  TM=7.612E-01  e=1.986E-05  Homo sapiens
  3e4b-assembly3_C  TM=7.210E-01  e=1.761E-02  Pseudomonas fluorescens
  3e4b-assembly2_B  TM=6.589E-01  e=2.052E-02  Pseudomonas fluorescens
  3e4b-assembly4_D  TM=7.761E-01  e=6.306E-02  Pseudomonas fluorescens

CATH classification: 1.25.40.10